Protein AF-D8F3M3-F1 (afdb_monomer)

Radius of gyration: 26.21 Å; Cα contacts (8 Å, |Δi|>4): 465; chains: 1; bounding box: 66×48×67 Å

Nearest PDB structures (foldseek):
  8r2q-assembly1_A  TM=9.215E-01  e=1.152E-13  Mycobacterium tuberculosis H37Rv
  8r2r-assembly1_B  TM=9.356E-01  e=5.215E-13  Mycobacterium tuberculosis H37Rv
  4wv3-assembly2_B  TM=9.459E-01  e=1.819E-12  Stigmatella aurantiaca
  8r2r-assembly1_A  TM=9.023E-01  e=7.909E-13  Mycobacterium tuberculosis H37Rv
  3b7w-assembly1_A  TM=8.916E-01  e=1.139E-12  Homo sapiens

Foldseek 3Di:
DQPLVVLVVCCVVFVQCFDDADPNDTDGSVRLLLLLQLLLQLCVVVVDAQAAEEEEQEDPDSVLVSQLSSLSQNNYAYEYDYNPDALVLLLLVCVVNLHCHYEHEQVCPVSVCSSCVPRVSPNAYEYCDVVHDPPHHHSVVSSVNGGSDRDDHDADQARFSYWYWDQDPVRHTDTDTDGSVRVVVVVVVVVVVLCCLQVPPDDLLVSLVVLLVVLLQVLLPDALVVSCVPPVVPVVSSCVSNVHDPQLSVVLSVLSSVLSLLPPDRNVVLVVVCVPDDPPQDSVNSNVVSVVVSVVSVVVSVVCSVPVCVRCVVVVVPPD

pLDDT: mean 90.54, std 8.81, range [48.5, 98.81]

Secondary structure (DSSP, 8-state):
--THHHHHHHHHH-TTSEEEEETTEEEEHHHHHHHHHHHHHHHHHTT--TT-EEEEE--SSHHHHHHHHHHHHHT-EEEE--TT--HHHHHHHHHHH--SEEEE-GGGHHHHHHHTTT-TT--EEEES-SSPPTT-EEHHHHHHHS--SPP-----TTSEEEEEEE--TTSS-EEEEEEHHHHHHHHHHHHHHHHHHHT-SS-HHHHHHHHHHHHHHHHTTS-HHHHHHHHHHHHHHHHHHTT--HHHHHHHHHHHHHHHHH-TTT-HHHHHHHHHS-TT--HHHHHHHHHHHHHHHHHHHHHHHH-THHHHHHHHHT--

Solvent-accessible surface area (backbone atoms only — not comparable to full-atom values): 17064 Å² total; per-residue (Å²): 97,39,52,28,52,56,51,49,55,42,19,75,74,38,36,85,41,75,69,46,78,56,97,90,44,74,40,26,22,40,55,48,40,33,51,18,17,2,39,17,33,32,44,41,76,73,66,54,45,71,66,41,29,37,33,35,39,52,69,99,53,70,64,54,57,34,50,50,40,10,21,36,38,40,34,20,19,31,27,68,46,74,69,86,60,51,52,73,58,46,28,53,49,47,68,73,65,55,28,36,31,39,40,33,33,57,90,43,50,70,52,50,52,63,36,46,62,95,41,82,60,52,74,40,46,33,22,65,26,84,84,43,64,86,90,40,38,36,38,68,59,41,35,71,71,18,54,55,55,85,51,97,49,96,66,55,31,80,41,56,32,32,37,48,71,40,92,33,99,84,75,53,70,41,74,48,76,34,27,14,39,58,53,40,51,53,54,48,52,55,52,46,52,56,46,52,70,73,64,47,99,59,61,66,69,56,56,51,50,51,54,47,54,52,42,24,60,47,14,26,79,45,58,60,67,62,50,47,68,65,44,44,77,62,46,50,61,51,41,52,72,72,69,48,59,68,61,41,53,49,53,49,47,54,50,26,27,55,39,8,25,59,35,82,97,52,10,51,56,55,56,55,48,60,74,72,48,62,86,89,62,50,70,66,59,53,49,62,68,39,46,64,56,47,52,50,50,52,48,51,45,50,50,40,71,77,38,51,57,76,63,40,50,65,66,66,72,62,74,122

Structure (mmCIF, N/CA/C/O backbone):
data_AF-D8F3M3-F1
#
_entry.id   AF-D8F3M3-F1
#
loop_
_atom_site.group_PDB
_atom_site.id
_atom_site.type_symbol
_atom_site.label_atom_id
_atom_site.label_alt_id
_atom_site.label_comp_id
_atom_site.label_asym_id
_atom_site.label_entity_id
_atom_site.label_seq_id
_atom_site.pdbx_PDB_ins_code
_atom_site.Cartn_x
_atom_site.Cartn_y
_atom_site.Cartn_z
_atom_site.occupancy
_atom_site.B_iso_or_equiv
_atom_site.auth_seq_id
_atom_site.auth_comp_id
_atom_site.auth_asym_id
_atom_site.auth_atom_id
_atom_site.pdbx_PDB_model_num
ATOM 1 N N . MET A 1 1 ? -18.005 6.931 -6.354 1.00 85.56 1 MET A N 1
ATOM 2 C CA . MET A 1 1 ? -18.172 5.655 -5.640 1.00 85.56 1 MET A CA 1
ATOM 3 C C . MET A 1 1 ? -17.175 5.644 -4.495 1.00 85.56 1 MET A C 1
ATOM 5 O O . MET A 1 1 ? -16.019 5.971 -4.761 1.00 85.56 1 MET A O 1
ATOM 9 N N . PRO A 1 2 ? -17.611 5.360 -3.262 1.00 93.88 2 PRO A N 1
ATOM 10 C CA . PRO A 1 2 ? -16.728 5.053 -2.142 1.00 93.88 2 PRO A CA 1
ATOM 11 C C . PRO A 1 2 ? -15.754 3.916 -2.469 1.00 93.88 2 PRO A C 1
ATOM 13 O O . PRO A 1 2 ? -16.088 2.971 -3.175 1.00 93.88 2 PRO A O 1
ATOM 16 N N . VAL A 1 3 ? -14.533 3.993 -1.949 1.00 95.69 3 VAL A N 1
ATOM 17 C CA . VAL A 1 3 ? -13.487 2.976 -2.193 1.00 95.69 3 VAL A CA 1
ATOM 18 C C . VAL A 1 3 ? -13.887 1.610 -1.618 1.00 95.69 3 VAL A C 1
ATOM 20 O O . VAL A 1 3 ? -13.608 0.586 -2.240 1.00 95.69 3 VAL A O 1
ATOM 23 N N . GLY A 1 4 ? -14.609 1.584 -0.491 1.00 94.31 4 GLY A N 1
ATOM 24 C CA . GLY A 1 4 ? -15.125 0.355 0.119 1.00 94.31 4 GLY A CA 1
ATOM 25 C C . GLY A 1 4 ? -16.035 -0.472 -0.802 1.00 94.31 4 GLY A C 1
ATOM 26 O O . GLY A 1 4 ? -16.020 -1.701 -0.746 1.00 94.31 4 GLY A O 1
ATOM 27 N N . ASP A 1 5 ? -16.746 0.167 -1.739 1.00 94.31 5 ASP A N 1
ATOM 28 C CA . ASP A 1 5 ? -17.589 -0.542 -2.711 1.00 94.31 5 ASP A CA 1
ATOM 29 C C . ASP A 1 5 ? -16.783 -1.397 -3.695 1.00 94.31 5 ASP A C 1
ATOM 31 O O . ASP A 1 5 ? -17.324 -2.336 -4.280 1.00 94.31 5 ASP A O 1
ATOM 35 N N . MET A 1 6 ? -15.497 -1.095 -3.908 1.00 93.62 6 MET A N 1
ATOM 36 C CA . MET A 1 6 ? -14.662 -1.848 -4.846 1.00 93.62 6 MET A CA 1
ATOM 37 C C . MET A 1 6 ? -14.466 -3.293 -4.385 1.00 93.62 6 MET A C 1
ATOM 39 O O . MET A 1 6 ? -14.609 -4.216 -5.193 1.00 93.62 6 MET A O 1
ATOM 43 N N . VAL A 1 7 ? -14.165 -3.499 -3.097 1.00 95.38 7 VAL A N 1
ATOM 44 C CA . VAL A 1 7 ? -13.975 -4.844 -2.535 1.00 95.38 7 VAL A CA 1
ATOM 45 C C . VAL A 1 7 ? -15.306 -5.588 -2.433 1.00 95.38 7 VAL A C 1
ATOM 47 O O . VAL A 1 7 ? -15.368 -6.746 -2.840 1.00 95.38 7 VAL A O 1
ATOM 50 N N . ARG A 1 8 ? -16.388 -4.896 -2.041 1.00 96.31 8 ARG A N 1
ATOM 51 C CA . ARG A 1 8 ? -17.748 -5.456 -1.996 1.00 96.31 8 ARG A CA 1
ATOM 52 C C . ARG A 1 8 ? -18.184 -5.979 -3.363 1.00 96.31 8 ARG A C 1
ATOM 54 O O . ARG A 1 8 ? -18.463 -7.163 -3.515 1.00 96.31 8 ARG A O 1
ATOM 61 N N . ARG A 1 9 ? -18.141 -5.127 -4.392 1.00 95.88 9 ARG A N 1
ATOM 62 C CA . ARG A 1 9 ? -18.516 -5.499 -5.768 1.00 95.88 9 ARG A CA 1
ATOM 63 C C . ARG A 1 9 ? -17.640 -6.611 -6.340 1.00 95.88 9 ARG A C 1
ATOM 65 O O . ARG A 1 9 ? -18.118 -7.435 -7.117 1.00 95.88 9 ARG A O 1
ATOM 72 N N . SER A 1 10 ? -16.355 -6.636 -5.985 1.00 94.88 10 SER A N 1
ATOM 73 C CA . SER A 1 10 ? -15.447 -7.705 -6.418 1.00 94.88 10 SER A CA 1
ATOM 74 C C . SER A 1 10 ? -15.788 -9.036 -5.749 1.00 94.88 10 SER A C 1
ATOM 76 O O . SER A 1 10 ? -15.787 -10.058 -6.427 1.00 94.88 10 SER A O 1
ATOM 78 N N . ALA A 1 11 ? -16.143 -9.025 -4.462 1.00 97.31 11 ALA A N 1
ATOM 79 C CA . ALA A 1 11 ? -16.588 -10.207 -3.731 1.00 97.31 11 ALA A CA 1
ATOM 80 C C . ALA A 1 11 ? -17.959 -10.718 -4.191 1.00 97.31 11 ALA A C 1
ATOM 82 O O . ALA A 1 11 ? -18.134 -11.924 -4.306 1.00 97.31 11 ALA A O 1
ATOM 83 N N . GLU A 1 12 ? -18.894 -9.826 -4.528 1.00 97.25 12 GLU A N 1
ATOM 84 C CA . GLU A 1 12 ? -20.191 -10.192 -5.119 1.00 97.25 12 GLU A CA 1
ATOM 85 C C . GLU A 1 12 ? -20.017 -10.858 -6.494 1.00 97.25 12 GLU A C 1
ATOM 87 O O . GLU A 1 12 ? -20.691 -11.834 -6.814 1.00 97.25 12 GLU A O 1
ATOM 92 N N . ARG A 1 13 ? -19.099 -10.343 -7.323 1.00 97.06 13 ARG A N 1
ATOM 93 C CA . ARG A 1 13 ? -18.915 -10.823 -8.700 1.00 97.06 13 ARG A CA 1
ATOM 94 C C . ARG A 1 13 ? -17.970 -12.020 -8.815 1.00 97.06 13 ARG A C 1
ATOM 96 O O . ARG A 1 13 ? -18.119 -12.826 -9.731 1.00 97.06 13 ARG A O 1
ATOM 103 N N . PHE A 1 14 ? -16.967 -12.104 -7.947 1.00 96.19 14 PHE A N 1
ATOM 104 C CA . PHE A 1 14 ? -15.878 -13.078 -8.025 1.00 96.19 14 PHE A CA 1
ATOM 105 C C . PHE A 1 14 ? -15.498 -13.644 -6.643 1.00 96.19 14 PHE A C 1
ATOM 107 O O . PHE A 1 14 ? -14.320 -13.587 -6.278 1.00 96.19 14 PHE A O 1
ATOM 114 N N . PRO A 1 15 ? -16.449 -14.208 -5.877 1.00 97.06 15 PRO A N 1
ATOM 115 C CA . PRO A 1 15 ? -16.233 -14.577 -4.474 1.00 97.06 15 PRO A CA 1
ATOM 116 C C . PRO A 1 15 ? -15.070 -15.557 -4.274 1.00 97.06 15 PRO A C 1
ATOM 118 O O . PRO A 1 15 ? -14.287 -15.387 -3.339 1.00 97.06 15 PRO A O 1
ATOM 121 N N . ASP A 1 16 ? -14.917 -16.519 -5.186 1.00 97.50 16 ASP A N 1
ATOM 122 C CA . ASP A 1 16 ? -13.933 -17.606 -5.082 1.00 97.50 16 ASP A CA 1
ATOM 123 C C . ASP A 1 16 ? -12.595 -17.298 -5.769 1.00 97.50 16 ASP A C 1
ATOM 125 O O . ASP A 1 16 ? -11.663 -18.105 -5.736 1.00 97.50 16 ASP A O 1
ATOM 129 N N . LYS A 1 17 ? -12.461 -16.129 -6.412 1.00 96.44 17 LYS A N 1
ATOM 130 C CA . LYS A 1 17 ? -11.186 -15.741 -7.026 1.00 96.44 17 LYS A CA 1
ATOM 131 C C . LYS A 1 17 ? -10.208 -15.265 -5.962 1.00 96.44 17 LYS A C 1
ATOM 133 O O . LYS A 1 17 ? -10.577 -14.546 -5.036 1.00 96.44 17 LYS A O 1
ATOM 138 N N . THR A 1 18 ? -8.938 -15.625 -6.133 1.00 96.88 18 THR A N 1
ATOM 139 C CA . THR A 1 18 ? -7.850 -15.129 -5.285 1.00 96.88 18 THR A CA 1
ATOM 140 C C . THR A 1 18 ? -7.737 -13.607 -5.399 1.00 96.88 18 THR A C 1
ATOM 142 O O . THR A 1 18 ? -7.569 -13.085 -6.499 1.00 96.88 18 THR A O 1
ATOM 145 N N . ALA A 1 19 ? -7.805 -12.921 -4.259 1.00 94.12 19 ALA A N 1
ATOM 146 C CA . ALA A 1 19 ? -7.624 -11.480 -4.123 1.00 94.12 19 ALA A CA 1
ATOM 147 C C . ALA A 1 19 ? -6.199 -11.126 -3.674 1.00 94.12 19 ALA A C 1
ATOM 149 O O . ALA A 1 19 ? -5.587 -10.216 -4.224 1.00 94.12 19 ALA A O 1
ATOM 150 N N . ILE A 1 20 ? -5.663 -11.861 -2.692 1.00 96.19 20 ILE A N 1
ATOM 151 C CA . ILE A 1 20 ? -4.333 -11.620 -2.116 1.00 96.19 20 ILE A CA 1
ATOM 152 C C . ILE A 1 20 ? -3.541 -12.927 -2.125 1.00 96.19 20 ILE A C 1
ATOM 154 O O . ILE A 1 20 ? -4.060 -13.985 -1.767 1.00 96.19 20 ILE A O 1
ATOM 158 N N . ILE A 1 21 ? -2.269 -12.844 -2.521 1.00 95.06 21 ILE A N 1
ATOM 159 C CA . ILE A 1 21 ? -1.283 -13.913 -2.348 1.00 95.06 21 ILE A CA 1
ATOM 160 C C . ILE A 1 21 ? -0.181 -13.371 -1.447 1.00 95.06 21 ILE A C 1
ATOM 162 O O . ILE A 1 21 ? 0.489 -12.406 -1.806 1.00 95.06 21 ILE A O 1
ATOM 166 N N . PHE A 1 22 ? 0.021 -13.996 -0.291 1.00 94.00 22 PHE A N 1
ATOM 167 C CA . PHE A 1 22 ? 1.032 -13.573 0.670 1.00 94.00 22 PHE A CA 1
ATOM 168 C C . PHE A 1 22 ? 1.718 -14.782 1.297 1.00 94.00 22 PHE A C 1
ATOM 170 O O . PHE A 1 22 ? 1.057 -15.644 1.870 1.00 94.00 22 PHE A O 1
ATOM 177 N N . ARG A 1 23 ? 3.051 -14.862 1.170 1.00 93.94 23 ARG A N 1
ATOM 178 C CA . ARG A 1 23 ? 3.875 -15.962 1.715 1.00 93.94 23 ARG A CA 1
ATOM 179 C C . ARG A 1 23 ? 3.291 -17.360 1.422 1.00 93.94 23 ARG A C 1
ATOM 181 O O . ARG A 1 23 ? 3.200 -18.207 2.302 1.00 93.94 23 ARG A O 1
ATOM 188 N N . GLY A 1 24 ? 2.837 -17.582 0.185 1.00 89.69 24 GLY A N 1
ATOM 189 C CA . GLY A 1 24 ? 2.242 -18.850 -0.261 1.00 89.69 24 GLY A CA 1
ATOM 190 C C . GLY A 1 24 ? 0.772 -19.067 0.126 1.00 89.69 24 GLY A C 1
ATOM 191 O O . GLY A 1 24 ? 0.130 -19.953 -0.434 1.00 89.69 24 GLY A O 1
ATOM 192 N N . LYS A 1 25 ? 0.203 -18.241 1.012 1.00 92.06 25 LYS A N 1
ATOM 193 C CA . LYS A 1 25 ? -1.229 -18.257 1.336 1.00 92.06 25 LYS A CA 1
ATOM 194 C C . LYS A 1 25 ? -2.025 -17.471 0.300 1.00 92.06 25 LYS A C 1
ATOM 196 O O . LYS A 1 25 ? -1.543 -16.478 -0.248 1.00 92.06 25 LYS A O 1
ATOM 201 N N . ARG A 1 26 ? -3.253 -17.921 0.046 1.00 96.31 26 ARG A N 1
ATOM 202 C CA . ARG A 1 26 ? -4.206 -17.291 -0.871 1.00 96.31 26 ARG A CA 1
ATOM 203 C C . ARG A 1 26 ? -5.451 -16.905 -0.091 1.00 96.31 26 ARG A C 1
ATOM 205 O O . ARG A 1 26 ? -6.039 -17.768 0.546 1.00 96.31 26 ARG A O 1
ATOM 212 N N . ILE A 1 27 ? -5.849 -15.644 -0.190 1.00 97.62 27 ILE A N 1
ATOM 213 C CA . ILE A 1 27 ? -7.109 -15.133 0.356 1.00 97.62 27 ILE A CA 1
ATOM 214 C C . ILE A 1 27 ? -8.007 -14.812 -0.833 1.00 97.62 27 ILE A C 1
ATOM 216 O O . ILE A 1 27 ? -7.580 -14.128 -1.770 1.00 97.62 27 ILE A O 1
ATOM 220 N N . ILE A 1 28 ? -9.230 -15.333 -0.826 1.00 98.31 28 ILE A N 1
ATOM 221 C CA . ILE A 1 28 ? -10.221 -15.092 -1.886 1.00 98.31 28 ILE A CA 1
ATOM 222 C C . ILE A 1 28 ? -11.029 -13.818 -1.612 1.00 98.31 28 ILE A C 1
ATOM 224 O O . ILE A 1 28 ? -11.133 -13.384 -0.465 1.00 98.31 28 ILE A O 1
ATOM 228 N N . TYR A 1 29 ? -11.626 -13.210 -2.642 1.00 98.19 29 TYR A N 1
ATOM 229 C CA . TYR A 1 29 ? -12.378 -11.955 -2.483 1.00 98.19 29 TYR A CA 1
ATOM 230 C C . TYR A 1 29 ? -13.519 -12.058 -1.465 1.00 98.19 29 TYR A C 1
ATOM 232 O O . TYR A 1 29 ? -13.726 -11.123 -0.693 1.00 98.19 29 TYR A O 1
ATOM 240 N N . GLY A 1 30 ? -14.238 -13.185 -1.429 1.00 98.25 30 GLY A N 1
ATOM 241 C CA . GLY A 1 30 ? -15.317 -13.394 -0.463 1.00 98.25 30 GLY A CA 1
ATOM 242 C C . GLY A 1 30 ? -14.825 -13.428 0.987 1.00 98.25 30 GLY A C 1
ATOM 243 O O . GLY A 1 30 ? -15.493 -12.916 1.881 1.00 98.25 30 GLY A O 1
ATOM 244 N N . GLU A 1 31 ? -13.646 -13.999 1.228 1.00 98.12 31 GLU A N 1
ATOM 245 C CA . GLU A 1 31 ? -13.015 -14.019 2.550 1.00 98.12 31 GLU A CA 1
ATOM 246 C C . GLU A 1 31 ? -12.487 -12.641 2.940 1.00 98.12 31 GLU A C 1
ATOM 248 O O . GLU A 1 31 ? -12.805 -12.161 4.028 1.00 98.12 31 GLU A O 1
ATOM 253 N N . LEU A 1 32 ? -11.774 -11.979 2.022 1.00 98.50 32 LEU A N 1
ATOM 254 C CA . LEU A 1 32 ? -11.274 -10.622 2.219 1.00 98.50 32 LEU A CA 1
ATOM 255 C C . LEU A 1 32 ? -12.412 -9.669 2.599 1.00 98.50 32 LEU A C 1
ATOM 257 O O . LEU A 1 32 ? -12.292 -8.931 3.571 1.00 98.50 32 LEU A O 1
ATOM 261 N N . ASN A 1 33 ? -13.538 -9.713 1.879 1.00 98.62 33 ASN A N 1
ATOM 262 C CA . ASN A 1 33 ? -14.673 -8.837 2.161 1.00 98.62 33 ASN A CA 1
ATOM 263 C C . ASN A 1 33 ? -15.273 -9.083 3.551 1.00 98.62 33 ASN A C 1
ATOM 265 O O . ASN A 1 33 ? -15.572 -8.123 4.251 1.00 98.62 33 ASN A O 1
ATOM 269 N N . ARG A 1 34 ? -15.402 -10.348 3.981 1.00 98.56 34 ARG A N 1
ATOM 270 C CA . ARG A 1 34 ? -15.899 -10.675 5.330 1.00 98.56 34 ARG A CA 1
ATOM 271 C C . ARG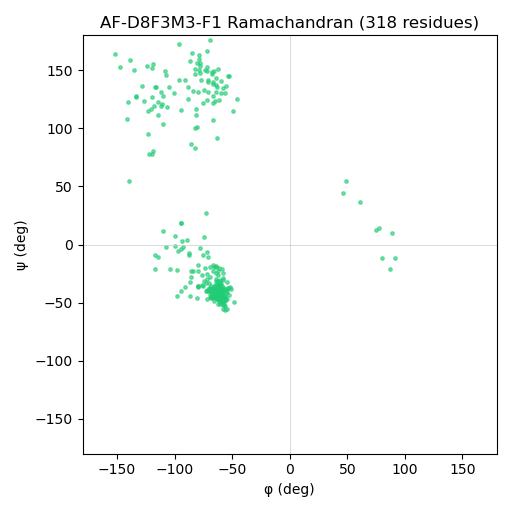 A 1 34 ? -14.962 -10.178 6.428 1.00 98.56 34 ARG A C 1
ATOM 273 O O . ARG A 1 34 ? -15.448 -9.665 7.429 1.00 98.56 34 ARG A O 1
ATOM 280 N N . ARG A 1 35 ? -13.646 -10.332 6.253 1.00 98.50 35 ARG A N 1
ATOM 281 C CA . ARG A 1 35 ? -12.648 -9.860 7.229 1.00 98.50 35 ARG A CA 1
ATOM 282 C C . ARG A 1 35 ? -12.611 -8.332 7.302 1.00 98.50 35 ARG A C 1
ATOM 284 O O . ARG A 1 35 ? -12.662 -7.773 8.391 1.00 98.50 35 ARG A O 1
ATOM 291 N N . VAL A 1 36 ? -12.643 -7.665 6.146 1.00 98.75 36 VAL A N 1
ATOM 292 C CA . VAL A 1 36 ? -12.778 -6.203 6.028 1.00 98.75 36 VAL A CA 1
ATOM 293 C C . VAL A 1 36 ? -14.032 -5.694 6.736 1.00 98.75 36 VAL A C 1
ATOM 295 O O . VAL A 1 36 ? -13.955 -4.726 7.487 1.00 98.75 36 VAL A O 1
ATOM 298 N N . ASN A 1 37 ? -15.176 -6.339 6.505 1.00 98.69 37 ASN A N 1
ATOM 299 C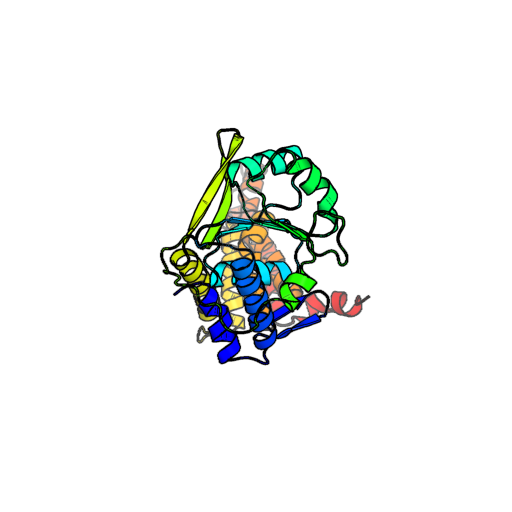 CA . ASN A 1 37 ? -16.445 -5.983 7.135 1.00 98.69 37 ASN A CA 1
ATOM 300 C C . ASN A 1 37 ? -16.379 -6.123 8.652 1.00 98.69 37 ASN A C 1
ATOM 302 O O . ASN A 1 37 ? -16.724 -5.188 9.367 1.00 98.69 37 ASN A O 1
ATOM 306 N N . ALA A 1 38 ? -15.856 -7.251 9.129 1.00 98.75 38 ALA A N 1
ATOM 307 C CA . ALA A 1 38 ? -15.712 -7.501 10.552 1.00 98.75 38 ALA A CA 1
ATOM 308 C C . ALA A 1 38 ? -14.810 -6.467 11.227 1.00 98.75 38 ALA A C 1
ATOM 310 O O . ALA A 1 38 ? -15.180 -5.903 12.254 1.00 98.75 38 ALA A O 1
ATOM 311 N N . LEU A 1 39 ? -13.675 -6.123 10.615 1.00 98.81 39 LEU A N 1
ATOM 312 C CA . LEU A 1 39 ? -12.828 -5.052 11.128 1.00 98.81 39 LEU A CA 1
ATOM 313 C C . LEU A 1 39 ? -13.540 -3.688 11.106 1.00 98.81 39 LEU A C 1
ATOM 315 O O . LEU A 1 39 ? -13.460 -2.950 12.083 1.00 98.81 39 LEU A O 1
ATOM 319 N N . ALA A 1 40 ? -14.253 -3.354 10.025 1.00 98.69 40 ALA A N 1
ATOM 320 C CA . ALA A 1 40 ? -14.981 -2.090 9.904 1.00 98.69 40 ALA A CA 1
ATOM 321 C C . ALA A 1 40 ? -16.059 -1.944 10.988 1.00 98.69 40 ALA A C 1
ATOM 323 O O . ALA A 1 40 ? -16.060 -0.945 11.707 1.00 98.69 40 ALA A O 1
ATOM 324 N N . ASN A 1 41 ? -16.918 -2.955 11.146 1.00 98.62 41 ASN A N 1
ATOM 325 C CA . ASN A 1 41 ? -17.952 -2.991 12.181 1.00 98.62 41 ASN A CA 1
ATOM 326 C C . ASN A 1 41 ? -17.337 -2.940 13.576 1.00 98.62 41 ASN A C 1
ATOM 328 O O . ASN A 1 41 ? -17.783 -2.167 14.416 1.00 98.62 41 ASN A O 1
ATOM 332 N N . ARG A 1 42 ? -16.237 -3.666 13.807 1.00 98.50 42 ARG A N 1
ATOM 333 C CA . ARG A 1 42 ? -15.566 -3.628 15.104 1.00 98.50 42 ARG A CA 1
ATOM 334 C C . ARG A 1 42 ? -15.048 -2.233 15.458 1.00 98.50 42 ARG A C 1
ATOM 336 O O . ARG A 1 42 ? -15.173 -1.822 16.609 1.00 98.50 42 ARG A O 1
ATOM 343 N N . LEU A 1 43 ? -14.469 -1.506 14.503 1.00 98.50 43 LEU A N 1
ATOM 344 C CA . LEU A 1 43 ? -14.000 -0.137 14.736 1.00 98.50 43 LEU A CA 1
ATOM 345 C C . LEU A 1 43 ? -15.167 0.825 15.025 1.00 98.50 43 LEU A C 1
ATOM 347 O O . LEU A 1 43 ? -15.023 1.715 15.865 1.00 98.50 43 LEU A O 1
ATOM 351 N N . LEU A 1 44 ? -16.323 0.623 14.383 1.00 98.31 44 LEU A N 1
ATOM 352 C CA . LEU A 1 44 ? -17.555 1.367 14.676 1.00 98.31 44 LEU A CA 1
ATOM 353 C C . LEU A 1 44 ? -18.104 1.033 16.075 1.00 98.31 44 LEU A C 1
ATOM 355 O O . LEU A 1 44 ? -18.428 1.948 16.828 1.00 98.31 44 LEU A O 1
ATOM 359 N N . ASP A 1 45 ? -18.108 -0.243 16.473 1.00 97.88 45 ASP A N 1
ATOM 360 C CA . ASP A 1 45 ? -18.520 -0.700 17.813 1.00 97.88 45 ASP A CA 1
ATOM 361 C C . ASP A 1 45 ? -17.606 -0.171 18.925 1.00 97.88 45 ASP A C 1
ATOM 363 O O . ASP A 1 45 ? -18.036 0.055 20.056 1.00 97.88 45 ASP A O 1
ATOM 367 N N . MET A 1 46 ? -16.328 0.054 18.609 1.00 97.50 46 MET A N 1
ATOM 368 C CA . MET A 1 46 ? -15.371 0.743 19.485 1.00 97.50 46 MET A CA 1
ATOM 369 C C . MET A 1 46 ? -15.608 2.264 19.528 1.00 97.50 46 MET A C 1
ATOM 371 O O . MET A 1 46 ? -14.847 3.006 20.143 1.00 97.50 46 MET A O 1
ATOM 375 N N . GLY A 1 47 ? -16.684 2.738 18.902 1.00 97.56 47 GLY A N 1
ATOM 376 C CA . GLY A 1 47 ? -17.131 4.121 18.912 1.00 97.56 47 GLY A CA 1
ATOM 377 C C . GLY A 1 47 ? -16.525 4.978 17.810 1.00 97.56 47 GLY A C 1
ATOM 378 O O . GLY A 1 47 ? -16.688 6.197 17.884 1.00 97.56 47 GLY A O 1
ATOM 379 N N . GLY A 1 48 ? -15.825 4.391 16.833 1.00 97.56 48 GLY A N 1
ATOM 380 C CA . GLY A 1 48 ? -15.238 5.108 15.704 1.00 97.56 48 GLY A CA 1
ATOM 381 C C . GLY A 1 48 ? -16.295 5.872 14.910 1.00 97.56 48 GLY A C 1
ATOM 382 O O . GLY A 1 48 ? -17.377 5.358 14.632 1.00 97.56 48 GLY A O 1
ATOM 383 N N . ARG A 1 49 ? -15.992 7.123 14.561 1.00 96.25 49 ARG A N 1
ATOM 384 C CA . ARG A 1 49 ? -16.900 8.002 13.818 1.00 96.25 49 ARG A CA 1
ATOM 385 C C . ARG A 1 49 ? -16.269 8.416 12.508 1.00 96.25 49 ARG A C 1
ATOM 387 O O . ARG A 1 49 ? -15.055 8.550 12.404 1.00 96.25 49 ARG A O 1
ATOM 394 N N . LYS A 1 50 ? -17.110 8.690 11.517 1.00 96.38 50 LYS A N 1
ATOM 395 C CA . LYS A 1 50 ? -16.684 9.233 10.229 1.00 96.38 50 LYS A CA 1
ATOM 396 C C . LYS A 1 50 ? -15.694 10.395 10.411 1.00 96.38 50 LYS A C 1
ATOM 398 O O . LYS A 1 50 ? -15.999 11.359 11.109 1.00 96.38 50 LYS A O 1
ATOM 403 N N . GLY A 1 51 ? -14.525 10.299 9.777 1.00 96.50 51 GLY A N 1
ATOM 404 C CA . GLY A 1 51 ? -13.436 11.278 9.907 1.00 96.50 51 GLY A CA 1
ATOM 405 C C . GLY A 1 51 ? -12.405 10.991 11.012 1.00 96.50 51 GLY A C 1
ATOM 406 O O . GLY A 1 51 ? -11.338 11.612 11.012 1.00 96.50 51 GLY A O 1
ATOM 407 N N . ASP A 1 52 ? -12.661 10.046 11.925 1.00 98.44 52 ASP A N 1
ATOM 408 C CA . ASP A 1 52 ? -11.647 9.586 12.878 1.00 98.44 52 ASP A CA 1
ATOM 409 C C . ASP A 1 52 ? -10.490 8.915 12.130 1.00 98.44 52 ASP A C 1
ATOM 411 O O . ASP A 1 52 ? -10.697 8.150 11.185 1.00 98.44 52 ASP A O 1
ATOM 415 N N . ARG A 1 53 ? -9.252 9.215 12.541 1.00 98.69 53 ARG A N 1
ATOM 416 C CA . ARG A 1 53 ? -8.052 8.680 11.892 1.00 98.69 53 ARG A CA 1
ATOM 417 C C . ARG A 1 53 ? -7.639 7.343 12.498 1.00 98.69 53 ARG A C 1
ATOM 419 O O . ARG A 1 53 ? -7.564 7.202 13.722 1.00 98.69 53 ARG A O 1
ATOM 426 N N . VAL A 1 54 ? -7.304 6.407 11.617 1.00 98.81 54 VAL A N 1
ATOM 427 C CA . VAL A 1 54 ? -6.684 5.119 11.929 1.00 98.81 54 VAL A CA 1
ATOM 428 C C . VAL A 1 54 ? -5.254 5.168 11.406 1.00 98.81 54 VAL A C 1
ATOM 430 O O . VAL A 1 54 ? -5.019 5.088 10.198 1.00 98.81 54 VAL A O 1
ATOM 433 N N . ALA A 1 55 ? -4.300 5.349 12.312 1.00 98.50 55 ALA A N 1
ATOM 434 C CA . ALA A 1 55 ? -2.885 5.302 11.985 1.00 98.50 55 ALA A CA 1
ATOM 435 C C . ALA A 1 55 ? -2.421 3.845 11.879 1.00 98.50 55 ALA A C 1
ATOM 437 O O . ALA A 1 55 ? -2.708 3.037 12.759 1.00 98.50 55 ALA A O 1
ATOM 438 N N . VAL A 1 56 ? -1.721 3.506 10.797 1.00 98.69 56 VAL A N 1
ATOM 439 C CA . VAL A 1 56 ? -1.344 2.124 10.471 1.00 98.69 56 VAL A CA 1
ATOM 440 C C . VAL A 1 56 ? 0.172 2.007 10.332 1.00 98.69 56 VAL A C 1
ATOM 442 O O . VAL A 1 56 ? 0.756 2.592 9.419 1.00 98.69 56 VAL A O 1
ATOM 445 N N . VAL A 1 57 ? 0.792 1.245 11.237 1.00 98.19 57 VAL A N 1
ATOM 446 C CA . VAL A 1 57 ? 2.239 0.983 11.325 1.00 98.19 57 VAL A CA 1
ATOM 447 C C . VAL A 1 57 ? 2.468 -0.522 11.170 1.00 98.19 57 VAL A C 1
ATOM 449 O O . VAL A 1 57 ? 2.655 -1.254 12.137 1.00 98.19 57 VAL A O 1
ATOM 452 N N . LEU A 1 58 ? 2.396 -0.999 9.932 1.00 98.12 58 LEU A N 1
ATOM 453 C CA . LEU A 1 58 ? 2.466 -2.420 9.603 1.00 98.12 58 LEU A CA 1
ATOM 454 C C . LEU A 1 58 ? 3.587 -2.710 8.608 1.00 98.12 58 LEU A C 1
ATOM 456 O O . LEU A 1 58 ? 3.933 -1.868 7.774 1.00 98.12 58 LEU A O 1
ATOM 460 N N . HIS A 1 59 ? 4.100 -3.939 8.648 1.00 96.62 59 HIS A N 1
ATOM 461 C CA . HIS A 1 59 ? 4.860 -4.508 7.537 1.00 96.62 59 HIS A CA 1
ATOM 462 C C . HIS A 1 59 ? 3.948 -4.790 6.331 1.00 96.62 59 HIS A C 1
ATOM 464 O O . HIS A 1 59 ? 2.727 -4.641 6.382 1.00 96.62 59 HIS A O 1
ATOM 470 N N . ASN A 1 60 ? 4.535 -5.236 5.217 1.00 94.44 60 ASN A N 1
ATOM 471 C CA . ASN A 1 60 ? 3.746 -5.748 4.097 1.00 94.44 60 ASN A CA 1
ATOM 472 C C . ASN A 1 60 ? 3.041 -7.045 4.520 1.00 94.44 60 ASN A C 1
ATOM 474 O O . ASN A 1 60 ? 3.693 -8.085 4.631 1.00 94.44 60 ASN A O 1
ATOM 478 N N . CYS A 1 61 ? 1.725 -6.982 4.717 1.00 96.69 61 CYS A N 1
ATOM 479 C CA . CYS A 1 61 ? 0.876 -8.103 5.114 1.00 96.69 61 CYS A CA 1
ATOM 480 C C . CYS A 1 61 ? -0.574 -7.925 4.601 1.00 96.69 61 CYS A C 1
ATOM 482 O O . CYS A 1 61 ? -0.949 -6.823 4.185 1.00 96.69 61 CYS A O 1
ATOM 484 N N . PRO A 1 62 ? -1.403 -8.987 4.576 1.00 97.88 62 PRO A N 1
ATOM 485 C CA . PRO A 1 62 ? -2.816 -8.891 4.199 1.00 97.88 62 PRO A CA 1
ATOM 486 C C . PRO A 1 62 ? -3.628 -7.933 5.076 1.00 97.88 62 PRO A C 1
ATOM 488 O O . PRO A 1 62 ? -4.480 -7.208 4.562 1.00 97.88 62 PRO A O 1
ATOM 491 N N . GLU A 1 63 ? -3.320 -7.873 6.369 1.00 98.12 63 GLU A N 1
ATOM 492 C CA . GLU A 1 63 ? -4.010 -7.058 7.370 1.00 98.12 63 GLU A CA 1
ATOM 493 C C . GLU A 1 63 ? -3.903 -5.558 7.053 1.00 98.12 63 GLU A C 1
ATOM 495 O O . GLU A 1 63 ? -4.815 -4.792 7.357 1.00 98.12 63 GLU A O 1
ATOM 500 N N . TYR A 1 64 ? -2.849 -5.135 6.343 1.00 98.31 64 TYR A N 1
ATOM 501 C CA . TYR A 1 64 ? -2.725 -3.776 5.805 1.00 98.31 64 TYR A CA 1
ATOM 502 C C . TYR A 1 64 ? -3.850 -3.450 4.813 1.00 98.31 64 TYR A C 1
ATOM 504 O O . TYR A 1 64 ? -4.459 -2.379 4.864 1.00 98.31 64 TYR A O 1
ATOM 512 N N . ILE A 1 65 ? -4.140 -4.383 3.902 1.00 97.94 65 ILE A N 1
ATOM 513 C CA . ILE A 1 65 ? -5.210 -4.243 2.907 1.00 97.94 65 ILE A CA 1
ATOM 514 C C . ILE A 1 65 ? -6.576 -4.322 3.592 1.00 97.94 65 ILE A C 1
ATOM 516 O O . ILE A 1 65 ? -7.487 -3.569 3.238 1.00 97.94 65 ILE A O 1
ATOM 520 N N . GLU A 1 66 ? -6.705 -5.187 4.599 1.00 98.50 66 GLU A N 1
ATOM 521 C CA . GLU A 1 66 ? -7.909 -5.278 5.424 1.00 98.50 66 GLU A CA 1
ATOM 522 C C . GLU A 1 66 ? -8.180 -3.955 6.153 1.00 98.50 66 GLU A C 1
ATOM 524 O O . GLU A 1 66 ? -9.286 -3.430 6.047 1.00 98.50 66 GLU A O 1
ATOM 529 N N . ALA A 1 67 ? -7.172 -3.354 6.794 1.00 98.62 67 ALA A N 1
ATOM 530 C CA . ALA A 1 67 ? -7.276 -2.055 7.460 1.00 98.62 67 ALA A CA 1
ATOM 531 C C . ALA A 1 67 ? -7.642 -0.924 6.486 1.00 98.62 67 ALA A C 1
ATOM 533 O O . ALA A 1 67 ? -8.521 -0.113 6.787 1.00 98.62 67 ALA A O 1
ATOM 534 N N . TYR A 1 68 ? -7.022 -0.893 5.301 1.00 98.56 68 TYR A N 1
ATOM 535 C CA . TYR A 1 68 ? -7.321 0.091 4.258 1.00 98.56 68 TYR A CA 1
ATOM 536 C C . TYR A 1 68 ? -8.799 0.063 3.851 1.00 98.56 68 TYR A C 1
ATOM 538 O O . TYR A 1 68 ? -9.475 1.096 3.855 1.00 98.56 68 TYR A O 1
ATOM 546 N N . PHE A 1 69 ? -9.321 -1.121 3.515 1.00 98.50 69 PHE A N 1
ATOM 547 C CA . PHE A 1 69 ? -10.717 -1.244 3.105 1.00 98.50 69 PHE A CA 1
ATOM 548 C C . PHE A 1 69 ? -11.689 -1.138 4.277 1.00 98.50 69 PHE A C 1
ATOM 550 O O . PHE A 1 69 ? -12.782 -0.617 4.076 1.00 98.50 69 PHE A O 1
ATOM 557 N N . ALA A 1 70 ? -11.305 -1.568 5.481 1.00 98.69 70 ALA A N 1
ATOM 558 C CA . ALA A 1 70 ? -12.141 -1.418 6.664 1.00 98.69 70 ALA A CA 1
ATOM 559 C C . ALA A 1 70 ? -12.394 0.061 6.956 1.00 98.69 70 ALA A C 1
ATOM 561 O O . ALA A 1 70 ? -13.550 0.459 7.058 1.00 98.69 70 ALA A O 1
ATOM 562 N N . CYS A 1 71 ? -11.341 0.891 6.947 1.00 98.69 71 CYS A N 1
ATOM 563 C CA . CYS A 1 71 ? -11.472 2.347 7.050 1.00 98.69 71 CYS A CA 1
ATOM 564 C C . CYS A 1 71 ? -12.378 2.902 5.944 1.00 98.69 71 CYS A C 1
ATOM 566 O O . CYS A 1 71 ? -13.307 3.666 6.200 1.00 98.69 71 CYS A O 1
ATOM 568 N N . ALA A 1 72 ? -12.162 2.445 4.706 1.00 98.19 72 ALA A N 1
ATOM 569 C CA . ALA A 1 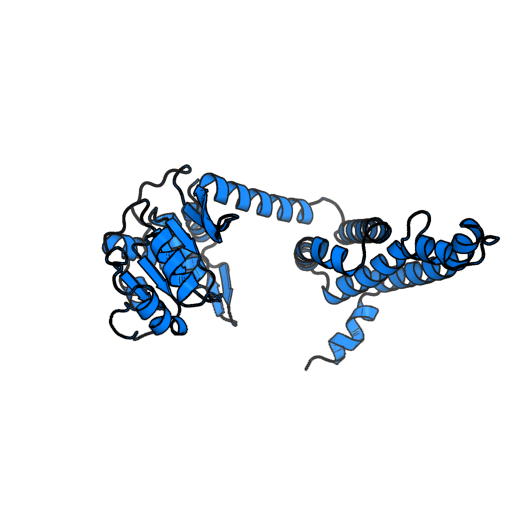72 ? -12.948 2.891 3.565 1.00 98.19 72 ALA A CA 1
ATOM 570 C C . ALA A 1 72 ? -14.428 2.477 3.606 1.00 98.19 72 ALA A C 1
ATOM 572 O O . ALA A 1 72 ? -15.210 3.059 2.854 1.00 98.19 72 ALA A O 1
ATOM 573 N N . LYS A 1 73 ? -14.796 1.468 4.405 1.00 98.25 73 LYS A N 1
ATOM 574 C CA . LYS A 1 73 ? -16.176 1.005 4.600 1.00 98.25 73 LYS A CA 1
ATOM 575 C C . LYS A 1 73 ? -16.836 1.561 5.861 1.00 98.25 73 LYS A C 1
ATOM 577 O O . LYS A 1 73 ? -18.056 1.613 5.907 1.00 98.25 73 LYS A O 1
ATOM 582 N N . SER A 1 74 ? -16.062 1.997 6.852 1.00 98.12 74 SER A N 1
ATOM 583 C CA . SER A 1 74 ? -16.572 2.634 8.074 1.00 98.12 74 SER A CA 1
ATOM 584 C C . SER A 1 74 ? -16.545 4.168 8.028 1.00 98.12 74 SER A C 1
ATOM 586 O O . SER A 1 74 ? -17.027 4.824 8.948 1.00 98.12 74 SER A O 1
ATOM 588 N N . GLY A 1 75 ? -15.979 4.766 6.973 1.00 97.88 75 GLY A N 1
ATOM 589 C CA . GLY A 1 75 ? -15.812 6.220 6.857 1.00 97.88 75 GLY A CA 1
ATOM 590 C C . GLY A 1 75 ? -14.687 6.776 7.737 1.00 97.88 75 GLY A C 1
ATOM 591 O O . GLY A 1 75 ? -14.591 7.992 7.924 1.00 97.88 75 GLY A O 1
ATOM 592 N N . LEU A 1 76 ? -13.848 5.896 8.286 1.00 98.56 76 LEU A N 1
ATOM 593 C CA . LEU A 1 76 ? -12.633 6.262 9.002 1.00 98.56 76 LEU A CA 1
ATOM 594 C C . LEU A 1 76 ? -11.523 6.619 8.008 1.00 98.56 76 LEU A C 1
ATOM 596 O O . LEU A 1 76 ? -11.486 6.136 6.874 1.00 98.56 76 LEU A O 1
ATOM 600 N N . VAL A 1 77 ? -10.591 7.456 8.448 1.00 98.75 77 VAL A N 1
ATOM 601 C CA . VAL A 1 77 ? -9.499 7.956 7.614 1.00 98.75 77 VAL A CA 1
ATOM 602 C C . VAL A 1 77 ? -8.264 7.087 7.805 1.00 98.75 77 VAL A C 1
ATOM 604 O O . VAL A 1 77 ? -7.669 7.062 8.881 1.00 98.75 77 VAL A O 1
ATOM 607 N N . PHE A 1 78 ? -7.845 6.409 6.742 1.00 98.81 78 PHE A N 1
ATOM 608 C CA . PHE A 1 78 ? -6.644 5.581 6.735 1.00 98.81 78 PHE A CA 1
ATOM 609 C C . PHE A 1 78 ? -5.374 6.445 6.678 1.00 98.81 78 PHE A C 1
ATOM 611 O O . PHE A 1 78 ? -5.178 7.215 5.733 1.00 98.81 78 PHE A O 1
ATOM 618 N N . VAL A 1 79 ? -4.485 6.308 7.662 1.00 98.56 79 VAL A N 1
ATOM 619 C CA . VAL A 1 79 ? -3.224 7.063 7.727 1.00 98.56 79 VAL A CA 1
ATOM 620 C C . VAL A 1 79 ? -2.044 6.094 7.804 1.00 98.56 79 VAL A C 1
ATOM 622 O O . VAL A 1 79 ? -1.686 5.643 8.892 1.00 98.56 79 VAL A O 1
ATOM 625 N N . PRO A 1 80 ? -1.415 5.746 6.671 1.00 97.88 80 PRO A N 1
ATOM 626 C CA . PRO A 1 80 ? -0.258 4.871 6.688 1.00 97.88 80 PRO A CA 1
ATOM 627 C C . PRO A 1 80 ? 0.975 5.619 7.192 1.00 97.88 80 PRO A C 1
ATOM 629 O O . PRO A 1 80 ? 1.290 6.720 6.733 1.00 97.88 80 PRO A O 1
ATOM 632 N N . ILE A 1 81 ? 1.699 4.989 8.110 1.00 96.25 81 ILE A N 1
ATOM 633 C CA . ILE A 1 81 ? 2.941 5.502 8.679 1.00 96.25 81 ILE A CA 1
ATOM 634 C C . ILE A 1 81 ? 4.069 4.536 8.314 1.00 96.25 81 ILE A C 1
ATOM 636 O O . ILE A 1 81 ? 3.924 3.319 8.396 1.00 96.25 81 ILE A O 1
ATOM 640 N N . ASN A 1 82 ? 5.203 5.088 7.882 1.00 93.19 82 ASN A N 1
ATOM 641 C CA . ASN A 1 82 ? 6.370 4.297 7.508 1.00 93.19 82 ASN A CA 1
ATOM 642 C C . ASN A 1 82 ? 6.932 3.554 8.735 1.00 93.19 82 ASN A C 1
ATOM 644 O O . ASN A 1 82 ? 7.310 4.176 9.726 1.00 93.19 82 ASN A O 1
ATOM 648 N N . ASN A 1 83 ? 7.026 2.230 8.632 1.00 92.75 83 ASN A N 1
ATOM 649 C CA . ASN A 1 83 ? 7.496 1.325 9.681 1.00 92.75 83 ASN A CA 1
ATOM 650 C C . ASN A 1 83 ? 9.019 1.396 9.944 1.00 92.75 83 ASN A C 1
ATOM 652 O O . ASN A 1 83 ? 9.512 0.791 10.891 1.00 92.75 83 ASN A O 1
ATOM 656 N N . LEU A 1 84 ? 9.777 2.142 9.132 1.00 93.62 84 LEU A N 1
ATOM 657 C CA . LEU A 1 84 ? 11.214 2.380 9.332 1.00 93.62 84 LEU A CA 1
ATOM 658 C C . LEU A 1 84 ? 11.524 3.583 10.237 1.00 93.62 84 LEU A C 1
ATOM 660 O O . LEU A 1 84 ? 12.689 3.801 10.588 1.00 93.62 84 LEU A O 1
ATOM 664 N N . LEU A 1 85 ? 10.508 4.376 10.586 1.00 91.38 85 LEU A N 1
ATOM 665 C CA . LEU A 1 85 ? 10.658 5.564 11.424 1.00 91.38 85 LEU A CA 1
ATOM 666 C C . LEU A 1 85 ? 11.040 5.192 12.859 1.00 91.38 85 LEU A C 1
ATOM 668 O O . LEU A 1 85 ? 10.674 4.130 13.362 1.00 91.38 85 LEU A O 1
ATOM 672 N N . LYS A 1 86 ? 11.805 6.065 13.518 1.00 93.44 86 LYS A N 1
ATOM 673 C CA . LYS A 1 86 ? 12.202 5.882 14.914 1.00 93.44 86 LYS A CA 1
ATOM 674 C C . LYS A 1 86 ? 11.253 6.644 15.824 1.00 93.44 86 LYS A C 1
ATOM 676 O O . LYS A 1 86 ? 10.394 7.405 15.381 1.00 93.44 86 LYS A O 1
ATOM 681 N N . GLU A 1 87 ? 11.427 6.418 17.119 1.00 94.56 87 GLU A N 1
ATOM 682 C CA . GLU A 1 87 ? 10.557 6.940 18.172 1.00 94.56 87 GLU A CA 1
ATOM 683 C C . GLU A 1 87 ? 10.288 8.435 18.004 1.00 94.56 87 GLU A C 1
ATOM 685 O O . GLU A 1 87 ? 9.138 8.854 17.952 1.00 94.56 87 GLU A O 1
ATOM 690 N N . ARG A 1 88 ? 11.342 9.239 17.812 1.00 92.81 88 ARG A N 1
ATOM 691 C CA . ARG A 1 88 ? 11.210 10.692 17.679 1.00 92.81 88 ARG A CA 1
ATOM 692 C C . ARG A 1 88 ? 10.303 11.094 16.515 1.00 92.81 88 ARG A C 1
ATOM 694 O O . ARG A 1 88 ? 9.452 11.965 16.697 1.00 92.81 88 ARG A O 1
ATOM 701 N N . GLU A 1 89 ? 10.488 10.505 15.331 1.00 92.12 89 GLU A N 1
ATOM 702 C CA . GLU A 1 89 ? 9.649 10.835 14.175 1.00 92.12 89 GLU A CA 1
ATOM 703 C C . GLU A 1 89 ? 8.215 10.330 14.356 1.00 92.12 89 GLU A C 1
ATOM 705 O O . GLU A 1 89 ? 7.273 11.050 14.022 1.00 92.12 89 GLU A O 1
ATOM 710 N N . LEU A 1 90 ? 8.040 9.129 14.918 1.00 94.44 90 LEU A N 1
ATOM 711 C CA . LEU A 1 90 ? 6.720 8.564 15.203 1.00 94.44 90 LEU A CA 1
ATOM 712 C C . LEU A 1 90 ? 5.936 9.437 16.181 1.00 94.44 90 LEU A C 1
ATOM 714 O O . LEU A 1 90 ? 4.800 9.794 15.881 1.00 94.44 90 LEU A O 1
ATOM 718 N N . THR A 1 91 ? 6.547 9.858 17.289 1.00 95.12 91 THR A N 1
ATOM 719 C CA . THR A 1 91 ? 5.930 10.760 18.272 1.00 95.12 91 THR A CA 1
ATOM 720 C C . THR A 1 91 ? 5.459 12.054 17.612 1.00 95.12 91 THR A C 1
ATOM 722 O O . THR A 1 91 ? 4.333 12.496 17.835 1.00 95.12 91 THR A O 1
ATOM 725 N N . GLN A 1 92 ? 6.295 12.666 16.764 1.00 92.94 92 GLN A N 1
ATOM 726 C CA . GLN A 1 92 ? 5.938 13.897 16.050 1.00 92.94 92 GLN A CA 1
ATOM 727 C C . GLN A 1 92 ? 4.776 13.685 15.075 1.00 92.94 92 GLN A C 1
ATOM 729 O O . GLN A 1 92 ? 3.860 14.504 15.018 1.00 92.94 92 GLN A O 1
ATOM 734 N N . ILE A 1 93 ? 4.802 12.586 14.322 1.00 94.25 93 ILE A N 1
ATOM 735 C CA . ILE A 1 93 ? 3.759 12.248 13.354 1.00 94.25 93 ILE A CA 1
ATOM 736 C C . ILE A 1 93 ? 2.434 11.949 14.050 1.00 94.25 93 ILE A C 1
ATOM 738 O O . ILE A 1 93 ? 1.404 12.470 13.632 1.00 94.25 93 ILE A O 1
ATOM 742 N N . ILE A 1 94 ? 2.447 11.146 15.112 1.00 96.00 94 ILE A N 1
ATOM 743 C CA . ILE A 1 94 ? 1.231 10.778 15.840 1.00 96.00 94 ILE A CA 1
ATOM 744 C C . ILE A 1 94 ? 0.619 12.019 16.499 1.00 96.00 94 ILE A C 1
ATOM 746 O O . ILE A 1 94 ? -0.586 12.217 16.373 1.00 96.00 94 ILE A O 1
ATOM 750 N N . ARG A 1 95 ? 1.431 12.911 17.091 1.00 95.25 95 ARG A N 1
ATOM 751 C CA . ARG A 1 95 ? 0.948 14.214 17.595 1.00 95.25 95 ARG A CA 1
ATOM 752 C C . ARG A 1 95 ? 0.358 15.097 16.501 1.00 95.25 95 ARG A C 1
ATOM 754 O O . ARG A 1 95 ? -0.579 15.828 16.771 1.00 95.25 95 ARG A O 1
ATOM 761 N N . TYR A 1 96 ? 0.902 15.059 15.288 1.00 94.31 96 TYR A N 1
ATOM 762 C CA . TYR A 1 96 ? 0.396 15.864 14.175 1.00 94.31 96 TYR A CA 1
ATOM 763 C C . TYR A 1 96 ? -0.917 15.320 13.587 1.00 94.31 96 TYR A C 1
ATOM 765 O O . TYR A 1 96 ? -1.762 16.094 13.146 1.00 94.31 96 TYR A O 1
ATOM 773 N N . ILE A 1 97 ? -1.077 13.995 13.544 1.00 94.81 97 ILE A N 1
ATOM 774 C CA . ILE A 1 97 ? -2.252 13.323 12.964 1.00 94.81 97 ILE A CA 1
ATOM 775 C C . ILE A 1 97 ? -3.399 13.187 13.969 1.00 94.81 97 ILE A C 1
ATOM 777 O O . ILE A 1 97 ? -4.559 13.101 13.560 1.00 94.81 97 ILE A O 1
ATOM 781 N N . GLU A 1 98 ? -3.069 13.118 15.258 1.00 96.81 98 GLU A N 1
ATOM 782 C CA . GLU A 1 98 ? -3.994 12.863 16.361 1.00 96.81 98 GLU A CA 1
ATOM 783 C C . GLU A 1 98 ? -4.902 11.643 16.094 1.00 96.81 98 GLU A C 1
ATOM 785 O O . GLU A 1 98 ? -6.128 11.773 16.070 1.00 96.81 98 GLU A O 1
ATOM 790 N N . PRO A 1 99 ? -4.364 10.447 15.782 1.00 98.06 99 PRO A N 1
ATOM 791 C CA . PRO A 1 99 ? -5.191 9.292 15.465 1.00 98.06 99 PRO A CA 1
ATOM 792 C C . PRO A 1 99 ? -5.911 8.745 16.690 1.00 98.06 99 PRO A C 1
ATOM 794 O O . PRO A 1 99 ? -5.322 8.624 17.758 1.00 98.06 99 PRO A O 1
ATOM 797 N N . ARG A 1 100 ? -7.170 8.347 16.497 1.00 98.31 100 ARG A N 1
ATOM 798 C CA . ARG A 1 100 ? -7.964 7.696 17.544 1.00 98.31 100 ARG A CA 1
ATOM 799 C C . ARG A 1 100 ? -7.623 6.218 17.689 1.00 98.31 100 ARG A C 1
ATOM 801 O O . ARG A 1 100 ? -7.611 5.678 18.792 1.00 98.31 100 ARG A O 1
ATOM 808 N N . PHE A 1 101 ? -7.325 5.581 16.561 1.00 98.69 101 PHE A N 1
ATOM 809 C CA . PHE A 1 101 ? -6.918 4.185 16.490 1.00 98.69 101 PHE A CA 1
ATOM 810 C C . PHE A 1 101 ? -5.490 4.093 15.955 1.00 98.69 101 PHE A C 1
ATOM 812 O O . PHE A 1 101 ? -5.158 4.727 14.951 1.00 98.69 101 PHE A O 1
ATOM 819 N N . LEU A 1 102 ? -4.668 3.262 16.585 1.00 98.44 102 LEU A N 1
ATOM 820 C CA . LEU A 1 102 ? -3.375 2.823 16.070 1.00 98.44 102 LEU A CA 1
ATOM 821 C C . LEU A 1 102 ? -3.441 1.328 15.802 1.00 98.44 102 LEU A C 1
ATOM 823 O O . LEU A 1 102 ? -3.721 0.560 16.713 1.00 98.44 102 LEU A O 1
ATOM 827 N N . LEU A 1 103 ? -3.171 0.923 14.569 1.00 98.62 103 LEU A N 1
ATOM 828 C CA . LEU A 1 103 ? -3.051 -0.472 14.174 1.00 98.62 103 LEU A CA 1
ATOM 829 C C . LEU A 1 103 ? -1.588 -0.746 13.831 1.00 98.62 103 LEU A C 1
ATOM 831 O O . LEU A 1 103 ? -1.023 -0.078 12.964 1.00 98.62 103 LEU A O 1
ATOM 835 N N . LEU A 1 104 ? -0.969 -1.696 14.525 1.00 98.44 104 LEU A N 1
ATOM 836 C CA . LEU A 1 104 ? 0.470 -1.930 14.459 1.00 98.44 104 LEU A CA 1
ATOM 837 C C . LEU A 1 104 ? 0.836 -3.413 14.424 1.00 98.44 104 LEU A C 1
ATOM 839 O O . LEU A 1 104 ? 0.061 -4.275 14.838 1.00 98.44 104 LEU A O 1
ATOM 843 N N . ASP A 1 105 ? 2.036 -3.692 13.926 1.00 97.62 105 ASP A N 1
ATOM 844 C CA . ASP A 1 105 ? 2.617 -5.029 13.971 1.00 97.62 105 ASP A CA 1
ATOM 845 C C . ASP A 1 105 ? 3.226 -5.286 15.355 1.00 97.62 105 ASP A C 1
ATOM 847 O O . ASP A 1 105 ? 3.579 -4.361 16.093 1.00 97.62 105 ASP A O 1
ATOM 851 N N . SER A 1 106 ? 3.327 -6.563 15.693 1.00 95.69 106 SER A N 1
ATOM 852 C CA . SER A 1 106 ? 3.792 -7.091 16.973 1.00 95.69 106 SER A CA 1
ATOM 853 C C . SER A 1 106 ? 5.138 -6.522 17.438 1.00 95.69 106 SER A C 1
ATOM 855 O O . SER A 1 106 ? 5.323 -6.226 18.617 1.00 95.69 106 SER A O 1
ATOM 857 N N . ASP A 1 107 ? 6.075 -6.302 16.515 1.00 96.00 107 ASP A N 1
ATOM 858 C CA . ASP A 1 107 ? 7.417 -5.792 16.803 1.00 96.00 107 ASP A CA 1
ATOM 859 C C . ASP A 1 107 ? 7.460 -4.285 17.112 1.00 96.00 107 ASP A C 1
ATOM 861 O O . ASP A 1 107 ? 8.484 -3.782 17.583 1.00 96.00 107 ASP A O 1
ATOM 865 N N . PHE A 1 108 ? 6.353 -3.561 16.913 1.00 96.88 108 PHE A N 1
ATOM 866 C CA . PHE A 1 108 ? 6.256 -2.127 17.188 1.00 96.88 108 PHE A CA 1
ATOM 867 C C . PHE A 1 108 ? 5.586 -1.785 18.522 1.00 96.88 108 PHE A C 1
ATOM 869 O O . PHE A 1 108 ? 5.516 -0.601 18.850 1.00 96.88 108 PHE A O 1
ATOM 876 N N . GLU A 1 109 ? 5.127 -2.762 19.312 1.00 96.81 109 GLU A N 1
ATOM 877 C CA . GLU A 1 109 ? 4.398 -2.508 20.568 1.00 96.81 109 GLU A CA 1
ATOM 878 C C . GLU A 1 109 ? 5.176 -1.589 21.521 1.00 96.81 109 GLU A C 1
ATOM 880 O O . GLU A 1 109 ? 4.696 -0.508 21.857 1.00 96.81 109 GLU A O 1
ATOM 885 N N . THR A 1 110 ? 6.417 -1.936 21.873 1.00 96.06 110 THR A N 1
ATOM 886 C CA . THR A 1 110 ? 7.245 -1.113 22.776 1.00 96.06 110 THR A CA 1
ATOM 887 C C . THR A 1 110 ? 7.514 0.281 22.209 1.00 96.06 110 THR A C 1
ATOM 889 O O . THR A 1 110 ? 7.468 1.275 22.929 1.00 96.06 110 THR A O 1
ATOM 892 N N . LEU A 1 111 ? 7.782 0.373 20.904 1.00 96.00 111 LEU A N 1
ATOM 893 C CA . LEU A 1 111 ? 8.064 1.647 20.247 1.00 96.00 111 LEU A CA 1
ATOM 894 C C . LEU A 1 111 ? 6.839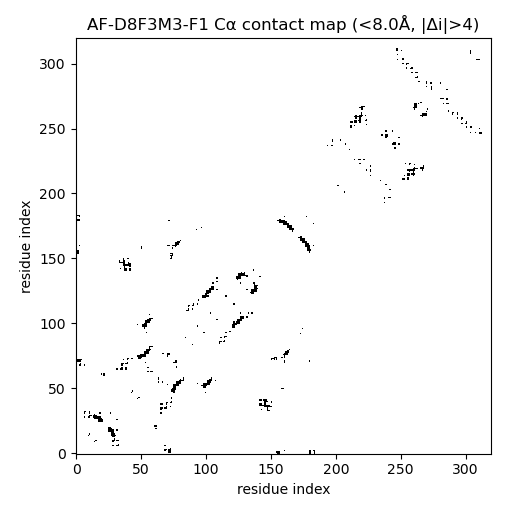 2.569 20.263 1.00 96.00 111 LEU A C 1
ATOM 896 O O . LEU A 1 111 ? 6.968 3.757 20.549 1.00 96.00 111 LEU A O 1
ATOM 900 N N . ILE A 1 112 ? 5.659 2.024 19.962 1.00 96.44 112 ILE A N 1
ATOM 901 C CA . ILE A 1 112 ? 4.399 2.766 19.949 1.00 96.44 112 ILE A CA 1
ATOM 902 C C . ILE A 1 112 ? 3.972 3.137 21.360 1.00 96.44 112 ILE A C 1
ATOM 904 O O . ILE A 1 112 ? 3.491 4.250 21.557 1.00 96.44 112 ILE A O 1
ATOM 908 N N . GLU A 1 113 ? 4.155 2.261 22.344 1.00 95.44 113 GLU A N 1
ATOM 909 C CA . GLU A 1 113 ? 3.876 2.587 23.740 1.00 95.44 113 GLU A CA 1
ATOM 910 C C . GLU A 1 113 ? 4.671 3.820 24.182 1.00 95.44 113 GLU A C 1
ATOM 912 O O . GLU A 1 113 ? 4.062 4.814 24.577 1.00 95.44 113 GLU A O 1
ATOM 917 N N . THR A 1 114 ? 5.992 3.818 23.975 1.00 94.88 114 THR A N 1
ATOM 918 C CA . THR A 1 114 ? 6.843 4.975 24.279 1.00 94.88 114 THR A CA 1
ATOM 919 C C . THR A 1 114 ? 6.426 6.205 23.472 1.00 94.88 114 THR A C 1
ATOM 921 O O . THR A 1 114 ? 6.186 7.269 24.047 1.00 94.88 114 THR A O 1
ATOM 924 N N . ALA A 1 115 ? 6.255 6.063 22.152 1.00 95.00 115 ALA A N 1
ATOM 925 C CA . ALA A 1 115 ? 5.951 7.178 21.255 1.00 95.00 115 ALA A CA 1
ATOM 926 C C . ALA A 1 115 ? 4.570 7.813 21.482 1.00 95.00 115 ALA A C 1
ATOM 928 O O . ALA A 1 115 ? 4.339 8.927 21.022 1.00 95.00 115 ALA A O 1
ATOM 929 N N . THR A 1 116 ? 3.656 7.125 22.173 1.00 95.88 116 THR A N 1
ATOM 930 C CA . THR A 1 116 ? 2.290 7.597 22.473 1.00 95.88 116 THR A CA 1
ATOM 931 C C . THR A 1 116 ? 2.072 7.923 23.946 1.00 95.88 116 THR A C 1
ATOM 933 O O . THR A 1 116 ? 0.935 8.123 24.376 1.00 95.88 116 THR A O 1
ATOM 936 N N . THR A 1 117 ? 3.150 7.987 24.727 1.00 92.62 117 THR A N 1
ATOM 937 C CA . THR A 1 117 ? 3.096 8.415 26.127 1.00 92.62 117 THR A CA 1
ATOM 938 C C . THR A 1 117 ? 2.466 9.810 26.213 1.00 92.62 117 THR A C 1
ATOM 940 O O . THR A 1 117 ? 2.856 10.713 25.467 1.00 92.62 117 THR A O 1
ATOM 943 N N . GLU A 1 118 ? 1.478 9.974 27.100 1.00 90.94 118 GLU A N 1
ATOM 944 C CA . GLU A 1 118 ? 0.725 11.228 27.306 1.00 90.94 118 GLU A CA 1
ATOM 945 C C . GLU A 1 118 ? -0.043 11.718 26.057 1.00 90.94 118 GLU A C 1
ATOM 947 O O . GLU A 1 118 ? -0.116 12.917 25.776 1.00 90.94 118 GLU A O 1
ATOM 952 N N . MET A 1 119 ? -0.602 10.789 25.272 1.00 95.62 119 MET A N 1
ATOM 953 C CA . MET A 1 119 ? -1.461 11.095 24.122 1.00 95.62 119 MET A CA 1
ATOM 954 C C . MET A 1 119 ? -2.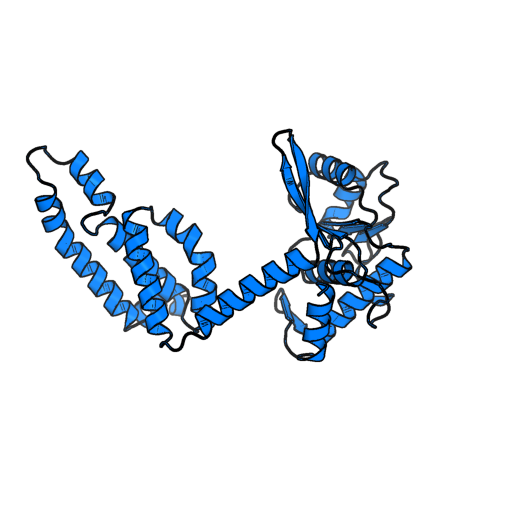865 10.514 24.295 1.00 95.62 119 MET A C 1
ATOM 956 O O . MET A 1 119 ? -3.199 9.486 23.709 1.00 95.62 119 MET A O 1
ATOM 960 N N . ASP A 1 120 ? -3.706 11.210 25.057 1.00 93.88 120 ASP A N 1
ATOM 961 C CA . ASP A 1 120 ? -5.065 10.753 25.390 1.00 93.88 120 ASP A CA 1
ATOM 962 C C . ASP A 1 120 ? -5.994 10.630 24.171 1.00 93.88 120 ASP A C 1
ATOM 964 O O . ASP A 1 120 ? -6.995 9.921 24.221 1.00 93.88 120 ASP A O 1
ATOM 968 N N . PHE A 1 121 ? -5.662 11.289 23.053 1.00 95.69 121 PHE A N 1
ATOM 969 C CA . PHE A 1 121 ? -6.408 11.146 21.800 1.00 95.69 121 PHE A CA 1
ATOM 970 C C . PHE A 1 121 ? -6.230 9.763 21.150 1.00 95.69 121 PHE A C 1
ATOM 972 O O . PHE A 1 121 ? -7.054 9.388 20.318 1.00 95.69 121 PHE A O 1
ATOM 979 N N . VAL A 1 122 ? -5.186 9.002 21.511 1.00 97.31 122 VAL A N 1
ATOM 980 C CA . VAL A 1 122 ? -4.989 7.615 21.066 1.00 97.31 122 VAL A CA 1
ATOM 981 C C . VAL A 1 122 ? -5.758 6.686 22.002 1.00 97.31 122 VAL A C 1
ATOM 983 O O . VAL A 1 122 ? -5.215 6.147 22.965 1.00 97.31 122 VAL A O 1
ATOM 986 N N . GLU A 1 123 ? -7.034 6.474 21.703 1.00 97.25 123 GLU A N 1
ATOM 987 C CA . GLU A 1 123 ? -7.919 5.672 22.554 1.00 97.25 123 GLU A CA 1
ATOM 988 C C . GLU A 1 123 ? -7.673 4.163 22.420 1.00 97.25 123 GLU A C 1
ATOM 990 O O . GLU A 1 123 ? -7.794 3.421 23.395 1.00 97.25 123 GLU A O 1
ATOM 995 N N . PHE A 1 124 ? -7.321 3.690 21.220 1.00 97.94 124 PHE A N 1
ATOM 996 C CA . PHE A 1 124 ? -7.210 2.258 20.946 1.00 97.94 124 PHE A CA 1
ATOM 997 C C . PHE A 1 124 ? -5.926 1.910 20.200 1.00 97.94 124 PHE A C 1
ATOM 999 O O . PHE A 1 124 ? -5.654 2.435 19.120 1.00 97.94 124 PHE A O 1
ATOM 1006 N N . LYS A 1 125 ? -5.165 0.959 20.750 1.00 98.12 125 LYS A N 1
ATOM 1007 C CA . LYS A 1 125 ? -3.950 0.402 20.142 1.00 98.12 125 LYS A CA 1
ATOM 1008 C C . LYS A 1 125 ? -4.197 -1.071 19.818 1.00 98.12 125 LYS A C 1
ATOM 1010 O O . LYS A 1 125 ? -4.369 -1.882 20.723 1.00 98.12 125 LYS A O 1
ATOM 1015 N N . ILE A 1 126 ? -4.267 -1.405 18.538 1.00 98.44 126 ILE A N 1
ATOM 1016 C CA . ILE A 1 126 ? -4.592 -2.730 18.007 1.00 98.44 126 ILE A CA 1
ATOM 1017 C C . ILE A 1 126 ? -3.307 -3.348 17.452 1.00 98.44 126 ILE A C 1
ATOM 1019 O O . ILE A 1 126 ? -2.718 -2.805 16.521 1.00 98.44 126 ILE A O 1
ATOM 1023 N N . SER A 1 127 ? -2.879 -4.472 18.015 1.00 98.44 127 SER A N 1
ATOM 1024 C CA . SER A 1 127 ? -1.658 -5.179 17.626 1.00 98.44 127 SER A CA 1
ATOM 1025 C C . SER A 1 127 ? -1.969 -6.471 16.874 1.00 98.44 127 SER A C 1
ATOM 1027 O O . SER A 1 127 ? -2.951 -7.149 17.184 1.00 98.44 127 SER A O 1
ATOM 1029 N N . LEU A 1 128 ? -1.116 -6.834 15.912 1.00 98.06 128 LEU A N 1
ATOM 1030 C CA . LEU A 1 128 ? -1.152 -8.152 15.267 1.00 98.06 128 LEU A CA 1
ATOM 1031 C C . LEU A 1 128 ? -0.680 -9.299 16.183 1.00 98.06 128 LEU A C 1
ATOM 1033 O O . LEU A 1 128 ? -0.869 -10.462 15.829 1.00 98.06 128 LEU A O 1
ATOM 1037 N N . SER A 1 129 ? -0.097 -9.007 17.352 1.00 95.94 129 SER A N 1
ATOM 1038 C CA . SER A 1 129 ? 0.230 -10.025 18.357 1.00 95.94 129 SER A CA 1
ATOM 1039 C C . SER A 1 129 ? -1.021 -10.711 18.906 1.00 95.94 129 SER A C 1
ATOM 1041 O O . SER A 1 129 ? -2.037 -10.064 19.179 1.00 95.94 129 SER A O 1
ATOM 1043 N N . ASP A 1 130 ? -0.918 -12.015 19.166 1.00 92.19 130 ASP A N 1
ATOM 1044 C CA . ASP A 1 130 ? -1.972 -12.783 19.827 1.00 92.19 130 ASP A CA 1
ATOM 1045 C C . ASP A 1 130 ? -1.384 -13.827 20.806 1.00 92.19 130 ASP A C 1
ATOM 1047 O O . ASP A 1 130 ? -0.809 -14.823 20.360 1.00 92.19 130 ASP A O 1
ATOM 1051 N N . PRO A 1 131 ? -1.503 -13.631 22.137 1.00 92.38 131 PRO A N 1
ATOM 1052 C CA . PRO A 1 131 ? -2.015 -12.433 22.805 1.00 92.38 131 PRO A CA 1
ATOM 1053 C C . PRO A 1 131 ? -1.009 -11.261 22.744 1.00 92.38 131 PRO A C 1
ATOM 1055 O O . PRO A 1 131 ? 0.199 -11.497 22.750 1.00 92.38 131 PRO A O 1
ATOM 1058 N N . PRO A 1 132 ? -1.477 -10.002 22.735 1.00 95.62 132 PRO A N 1
ATOM 1059 C CA . PRO A 1 132 ? -0.611 -8.827 22.788 1.00 95.62 132 PRO A CA 1
ATOM 1060 C C . PRO A 1 132 ? -0.236 -8.449 24.232 1.00 95.62 132 PRO A C 1
ATOM 1062 O O . PRO A 1 132 ? -0.897 -8.878 25.188 1.00 95.62 132 PRO A O 1
ATOM 1065 N N . HIS A 1 133 ? 0.786 -7.606 24.411 1.00 92.69 133 HIS A N 1
ATOM 1066 C CA . HIS A 1 133 ? 1.078 -7.028 25.724 1.00 92.69 133 HIS A CA 1
ATOM 1067 C C . HIS A 1 133 ? 0.002 -5.995 26.117 1.00 92.69 133 HIS A C 1
ATOM 1069 O O . HIS A 1 133 ? -0.473 -5.249 25.266 1.00 92.69 133 HIS A O 1
ATOM 1075 N N . PRO A 1 134 ? -0.429 -5.894 27.386 1.00 91.12 134 PRO A N 1
ATOM 1076 C CA . PRO A 1 134 ? -1.254 -4.764 27.812 1.00 91.12 134 PRO A CA 1
ATOM 1077 C C . PRO A 1 134 ? -0.500 -3.440 27.588 1.00 91.12 134 PRO A C 1
ATOM 1079 O O . PRO A 1 134 ? 0.698 -3.410 27.857 1.00 91.12 134 PRO A O 1
ATOM 1082 N N . PRO A 1 135 ? -1.157 -2.353 27.138 1.00 92.94 135 PRO A N 1
ATOM 1083 C CA . PRO A 1 135 ? -2.604 -2.171 26.964 1.00 92.94 135 PRO A CA 1
ATOM 1084 C C . PRO A 1 135 ? -3.128 -2.466 25.539 1.00 92.94 135 PRO A C 1
ATOM 1086 O O . PRO A 1 135 ? -4.213 -2.007 25.180 1.00 92.94 135 PRO A O 1
ATOM 1089 N N . PHE A 1 136 ? -2.377 -3.186 24.703 1.00 97.62 136 PHE A N 1
ATOM 1090 C CA . PHE A 1 136 ? -2.752 -3.454 23.315 1.00 97.62 136 PHE A CA 1
ATOM 1091 C C . PHE A 1 136 ? -3.918 -4.455 23.197 1.00 97.62 136 PHE A C 1
ATOM 1093 O O . PHE A 1 136 ? -4.108 -5.355 24.017 1.00 97.62 136 PHE A O 1
ATOM 1100 N N . ILE A 1 137 ? -4.714 -4.297 22.138 1.00 97.38 137 ILE A N 1
ATOM 1101 C CA . ILE A 1 137 ? -5.863 -5.141 21.791 1.00 97.38 137 ILE A CA 1
ATOM 1102 C C . ILE A 1 137 ? -5.472 -6.054 20.625 1.00 97.38 137 ILE A C 1
ATOM 1104 O O . ILE A 1 137 ? -4.891 -5.590 19.651 1.00 97.38 137 ILE A O 1
ATOM 1108 N N . SER A 1 138 ? -5.829 -7.339 20.688 1.00 98.31 138 SER A N 1
ATOM 1109 C CA . SER A 1 138 ? -5.555 -8.296 19.604 1.00 98.31 138 SER A CA 1
ATOM 1110 C C . SER A 1 138 ? -6.362 -7.946 18.351 1.00 98.31 138 SER A C 1
ATOM 1112 O O . SER A 1 138 ? -7.591 -7.783 18.402 1.00 98.31 138 SER A O 1
ATOM 1114 N N . TYR A 1 139 ? -5.672 -7.847 17.217 1.00 98.38 139 TYR A N 1
ATOM 1115 C CA . TYR A 1 139 ? -6.270 -7.638 15.905 1.00 98.38 139 TYR A CA 1
ATOM 1116 C C . TYR A 1 139 ? -7.189 -8.795 15.514 1.00 98.38 139 TYR A C 1
ATOM 1118 O O . TYR A 1 139 ? -8.360 -8.569 15.212 1.00 98.38 139 TYR A O 1
ATOM 1126 N N . GLU A 1 140 ? -6.708 -10.038 15.594 1.00 97.75 140 GLU A N 1
ATOM 1127 C CA . GLU A 1 140 ? -7.516 -11.207 15.226 1.00 97.75 140 GLU A CA 1
ATOM 1128 C C . GLU A 1 140 ? -8.743 -11.340 16.128 1.00 97.75 140 GLU A C 1
ATOM 1130 O O . GLU A 1 140 ? -9.840 -11.637 15.653 1.00 97.75 140 GLU A O 1
ATOM 1135 N N . LYS A 1 141 ? -8.621 -11.031 17.425 1.00 97.06 141 LYS A N 1
ATOM 1136 C CA . LYS A 1 141 ? -9.790 -10.975 18.312 1.00 97.06 141 LYS A CA 1
ATOM 1137 C C . LYS A 1 141 ? -10.778 -9.884 17.888 1.00 97.06 141 LYS A C 1
ATOM 1139 O O . LYS A 1 141 ? -11.983 -10.108 17.949 1.00 97.06 141 LYS A O 1
ATOM 1144 N N . SER A 1 142 ? -10.286 -8.728 17.449 1.00 97.00 142 SER A N 1
ATOM 1145 C CA . SER A 1 142 ? -11.117 -7.626 16.949 1.00 97.00 142 SER A CA 1
ATOM 1146 C C . SER A 1 142 ? -11.887 -8.032 15.689 1.00 97.00 142 SER A C 1
ATOM 1148 O O . SER A 1 142 ? -13.101 -7.848 15.637 1.00 97.00 142 SER A O 1
ATOM 1150 N N . VAL A 1 143 ? -11.217 -8.671 14.725 1.00 97.69 143 VAL A N 1
ATOM 1151 C CA . VAL A 1 143 ? -11.853 -9.221 13.516 1.00 97.69 143 VAL A CA 1
ATOM 1152 C C . VAL A 1 143 ? -12.867 -10.313 13.870 1.00 97.69 143 VAL A C 1
ATOM 1154 O O . VAL A 1 143 ? -13.955 -10.343 13.310 1.00 97.69 143 VAL A O 1
ATOM 1157 N N . ASN A 1 144 ? -12.566 -11.198 14.821 1.00 97.19 144 ASN A N 1
ATOM 1158 C CA . ASN A 1 144 ? -13.485 -12.274 15.205 1.00 97.19 144 ASN A CA 1
ATOM 1159 C C . ASN A 1 144 ? -14.748 -11.786 15.933 1.00 97.19 144 ASN A C 1
ATOM 1161 O O . ASN A 1 144 ? -15.776 -12.459 15.866 1.00 97.19 144 ASN A O 1
ATOM 1165 N N . LEU A 1 145 ? -14.671 -10.649 16.633 1.00 96.50 145 LEU A N 1
ATOM 1166 C CA . LEU A 1 145 ? -15.801 -10.049 17.349 1.00 96.50 145 LEU A CA 1
ATOM 1167 C C . LEU A 1 145 ? -16.703 -9.186 16.459 1.00 96.50 145 LEU A C 1
ATOM 1169 O O . LEU A 1 145 ? -17.848 -8.953 16.831 1.00 96.50 145 LEU A O 1
ATOM 1173 N N . GLY A 1 146 ? -16.195 -8.686 15.332 1.00 96.19 146 GLY A N 1
ATOM 1174 C CA . GLY A 1 146 ? -16.955 -7.817 14.440 1.00 96.19 146 GLY A CA 1
ATOM 1175 C C . GLY A 1 146 ? -17.958 -8.565 13.562 1.00 96.19 146 GLY A C 1
ATOM 1176 O O . GLY A 1 146 ? -17.715 -9.695 13.128 1.00 96.19 146 GLY A O 1
ATOM 1177 N N . ASP A 1 147 ? -19.079 -7.911 13.254 1.00 97.62 147 ASP A N 1
ATOM 1178 C CA . ASP A 1 147 ? -20.069 -8.451 12.322 1.00 97.62 147 ASP A CA 1
ATOM 1179 C C . ASP A 1 147 ? -19.518 -8.542 10.887 1.00 97.62 147 ASP A C 1
ATOM 1181 O O . ASP A 1 147 ? -18.845 -7.637 10.396 1.00 97.62 147 ASP A O 1
ATOM 1185 N N . LYS A 1 148 ? -19.804 -9.645 10.188 1.00 97.19 148 LYS A N 1
ATOM 1186 C CA . LYS A 1 148 ? -19.244 -9.923 8.848 1.00 97.19 148 LYS A CA 1
ATOM 1187 C C . LYS A 1 148 ? -20.083 -9.326 7.707 1.00 97.19 148 LYS A C 1
ATOM 1189 O O . LYS A 1 148 ? -19.666 -9.414 6.544 1.00 97.19 148 LYS A O 1
ATOM 1194 N N . GLY A 1 149 ? -21.254 -8.771 8.013 1.00 97.00 149 GLY A N 1
ATOM 1195 C CA . GLY A 1 149 ? -22.129 -8.054 7.091 1.00 97.00 149 GLY A CA 1
ATOM 1196 C C . GLY A 1 149 ? -21.576 -6.685 6.704 1.00 97.00 149 GLY A C 1
ATOM 1197 O O . GLY A 1 149 ? -20.605 -6.199 7.276 1.00 97.00 149 GLY A O 1
ATOM 1198 N N . GLU A 1 150 ? -22.148 -6.073 5.671 1.00 97.06 150 GLU A N 1
ATOM 1199 C CA . GLU A 1 150 ? -21.706 -4.743 5.242 1.00 97.06 150 GLU A CA 1
ATOM 1200 C C . GLU A 1 150 ? -21.980 -3.708 6.347 1.00 97.06 150 GLU A C 1
ATOM 1202 O O . GLU A 1 150 ? -23.096 -3.680 6.863 1.00 97.06 150 GLU A O 1
ATOM 1207 N N . PRO A 1 151 ? -20.996 -2.867 6.715 1.00 95.62 151 PRO A N 1
ATOM 1208 C CA . PRO A 1 151 ? -21.182 -1.872 7.763 1.00 95.62 151 PRO A CA 1
ATOM 1209 C C . PRO A 1 151 ? -22.192 -0.800 7.350 1.00 95.62 151 PRO A C 1
ATOM 1211 O O . PRO A 1 151 ? -22.182 -0.302 6.221 1.00 95.62 151 PRO A O 1
ATOM 1214 N N . GLU A 1 152 ? -23.034 -0.401 8.298 1.00 91.31 152 GLU A N 1
ATOM 1215 C CA . GLU A 1 152 ? -24.008 0.675 8.121 1.00 91.31 152 GLU A CA 1
ATOM 1216 C C . GLU A 1 152 ? -23.333 2.039 8.343 1.00 91.31 152 GLU A C 1
ATOM 1218 O O . GLU A 1 152 ? -23.376 2.615 9.429 1.00 91.31 152 GLU A O 1
ATOM 1223 N N . ALA A 1 153 ? -22.667 2.558 7.306 1.00 91.62 153 ALA A N 1
ATOM 1224 C CA . ALA A 1 153 ? -22.030 3.876 7.331 1.00 91.62 153 ALA A CA 1
ATOM 1225 C C . ALA A 1 153 ? -22.346 4.690 6.066 1.00 91.62 153 ALA A C 1
ATOM 1227 O O . ALA A 1 153 ? -22.114 4.251 4.937 1.00 91.62 153 ALA A O 1
ATOM 1228 N N . GLU A 1 154 ? -22.831 5.923 6.240 1.00 92.62 154 GLU A N 1
ATOM 1229 C CA . GLU A 1 154 ? -23.088 6.841 5.126 1.00 92.62 154 GLU A CA 1
ATOM 1230 C C . GLU A 1 154 ? -21.799 7.528 4.645 1.00 92.62 154 GLU A C 1
ATOM 1232 O O . GLU A 1 154 ? -21.303 8.505 5.228 1.00 92.62 154 GLU A O 1
ATOM 1237 N N . ILE A 1 155 ? -21.260 7.025 3.532 1.00 95.75 155 ILE A N 1
ATOM 1238 C CA . ILE A 1 155 ? -20.000 7.492 2.947 1.00 95.75 155 ILE A CA 1
ATOM 1239 C C . ILE A 1 155 ? -20.261 8.200 1.616 1.00 95.75 155 ILE A C 1
ATOM 1241 O O . ILE A 1 155 ? -20.741 7.617 0.641 1.00 95.75 155 ILE A O 1
ATOM 1245 N N . SER A 1 156 ? -19.886 9.472 1.561 1.00 95.62 156 SER A N 1
ATOM 1246 C CA . SER A 1 156 ? -19.831 10.275 0.349 1.00 95.62 156 SER A CA 1
ATOM 1247 C C . SER A 1 156 ? -18.526 10.022 -0.403 1.00 95.62 156 SER A C 1
ATOM 1249 O O . SER A 1 156 ? -17.465 9.760 0.163 1.00 95.62 156 SER A O 1
ATOM 1251 N N . LYS A 1 157 ? -18.572 10.176 -1.728 1.00 95.56 157 LYS A N 1
ATOM 1252 C CA . LYS A 1 157 ? -17.370 10.132 -2.574 1.00 95.56 157 LYS A CA 1
ATOM 1253 C C . LYS A 1 157 ? -16.372 11.257 -2.238 1.00 95.56 157 LYS A C 1
ATOM 1255 O O . LYS A 1 157 ? -15.196 11.123 -2.567 1.00 95.56 157 LYS A O 1
ATOM 1260 N N . ASP A 1 158 ? -16.845 12.347 -1.641 1.00 96.44 158 ASP A N 1
ATOM 1261 C CA . ASP A 1 158 ? -16.047 13.543 -1.358 1.00 96.44 158 ASP A CA 1
ATOM 1262 C C . ASP A 1 158 ? -15.460 13.534 0.063 1.00 96.44 158 ASP A C 1
ATOM 1264 O O . ASP A 1 158 ? -14.647 14.394 0.392 1.00 96.44 158 ASP A O 1
ATOM 1268 N N . ASP A 1 159 ? -15.796 12.528 0.879 1.00 97.81 159 ASP A N 1
ATOM 1269 C CA . ASP A 1 159 ? -15.161 12.337 2.181 1.00 97.81 159 ASP A CA 1
ATOM 1270 C C . ASP A 1 159 ? -13.689 11.944 2.022 1.00 97.81 159 ASP A C 1
ATOM 1272 O O . ASP A 1 159 ? -13.303 11.241 1.076 1.00 97.81 159 ASP A O 1
ATOM 1276 N N . VAL A 1 160 ? -12.866 12.384 2.976 1.00 98.25 160 VAL A N 1
ATOM 1277 C CA . VAL A 1 160 ? -11.456 11.995 3.066 1.00 98.25 160 VAL A CA 1
ATOM 1278 C C . VAL A 1 160 ? -11.379 10.505 3.383 1.00 98.25 160 VAL A C 1
ATOM 1280 O O . VAL A 1 160 ? -11.892 10.055 4.398 1.00 98.25 160 VAL A O 1
ATOM 1283 N N . MET A 1 161 ? -10.712 9.748 2.515 1.00 98.00 161 MET A N 1
ATOM 1284 C CA . MET A 1 161 ? -10.476 8.316 2.699 1.00 98.00 161 MET A CA 1
ATOM 1285 C C . MET A 1 161 ? -9.121 8.061 3.358 1.00 98.00 161 MET A C 1
ATOM 1287 O O . MET A 1 161 ? -8.991 7.176 4.199 1.00 98.00 161 MET A O 1
ATOM 1291 N N . SER A 1 162 ? -8.098 8.824 2.967 1.00 98.31 162 SER A N 1
ATOM 1292 C CA . SER A 1 162 ? -6.734 8.609 3.450 1.00 98.31 162 SER A CA 1
ATOM 1293 C C . SER A 1 162 ? -5.934 9.896 3.556 1.00 98.31 162 SER A C 1
ATOM 1295 O O . SER A 1 162 ? -6.135 10.816 2.758 1.00 98.31 162 SER A O 1
ATOM 1297 N N . ILE A 1 163 ? -4.960 9.915 4.465 1.00 98.25 163 ILE A N 1
ATOM 1298 C CA . ILE A 1 163 ? -3.967 10.987 4.583 1.00 98.25 163 ILE A CA 1
ATOM 1299 C C . ILE A 1 163 ? -2.580 10.385 4.393 1.00 98.25 163 ILE A C 1
ATOM 1301 O O . ILE A 1 163 ? -2.144 9.574 5.201 1.00 98.25 163 ILE A O 1
ATOM 1305 N N . PHE A 1 164 ? -1.875 10.805 3.344 1.00 95.81 164 PHE A N 1
ATOM 1306 C CA . PHE A 1 164 ? -0.481 10.418 3.121 1.00 95.81 164 PHE A CA 1
ATOM 1307 C C . PHE A 1 164 ? 0.449 11.539 3.562 1.00 95.81 164 PHE A C 1
ATOM 1309 O O . PHE A 1 164 ? 0.265 12.691 3.175 1.00 95.81 164 PHE A O 1
ATOM 1316 N N . LEU A 1 165 ? 1.457 11.210 4.362 1.00 92.81 165 LEU A N 1
ATOM 1317 C CA . LEU A 1 165 ? 2.418 12.192 4.845 1.00 92.81 165 LEU A CA 1
ATOM 1318 C C . LEU A 1 165 ? 3.530 12.418 3.822 1.00 92.81 165 LEU A C 1
ATOM 1320 O O . LEU A 1 165 ? 4.133 11.471 3.320 1.00 92.81 165 LEU A O 1
ATOM 1324 N N . THR A 1 166 ? 3.826 13.685 3.547 1.00 88.56 166 THR A N 1
ATOM 1325 C CA . THR A 1 166 ? 4.930 14.101 2.676 1.00 88.56 166 THR A CA 1
ATOM 1326 C C . THR A 1 166 ? 5.937 14.941 3.450 1.00 88.56 166 THR A C 1
ATOM 1328 O O . THR A 1 166 ? 5.577 15.609 4.424 1.00 88.56 166 THR A O 1
ATOM 1331 N N . SER A 1 167 ? 7.191 14.968 2.996 1.00 82.00 167 SER A N 1
ATOM 1332 C CA . SER A 1 167 ? 8.208 15.847 3.573 1.00 82.00 167 SER A CA 1
ATOM 1333 C C . SER A 1 167 ? 7.791 17.316 3.445 1.00 82.00 167 SER A C 1
ATOM 1335 O O . SER A 1 167 ? 7.376 17.789 2.385 1.00 82.00 167 SER A O 1
ATOM 1337 N N . GLY A 1 168 ? 7.860 18.050 4.554 1.00 73.44 168 GLY A N 1
ATOM 1338 C CA . GLY A 1 168 ? 7.657 19.491 4.567 1.00 73.44 168 GLY A CA 1
ATOM 1339 C C . GLY A 1 168 ? 8.989 20.226 4.512 1.00 73.44 168 GLY A C 1
ATOM 1340 O O . GLY A 1 168 ? 9.949 19.853 5.177 1.00 73.44 168 GLY A O 1
ATOM 1341 N N . THR A 1 169 ? 9.030 21.330 3.771 1.00 67.19 169 THR A N 1
ATOM 1342 C CA . THR A 1 169 ? 10.182 22.246 3.728 1.00 67.19 169 THR A CA 1
ATOM 1343 C C . THR A 1 169 ? 10.508 22.873 5.088 1.00 67.19 169 THR A C 1
ATOM 1345 O O . THR A 1 169 ? 11.624 23.328 5.303 1.00 67.19 169 THR A O 1
ATOM 1348 N N . THR A 1 170 ? 9.547 22.880 6.013 1.00 72.50 170 THR A N 1
ATOM 1349 C CA . THR A 1 170 ? 9.664 23.392 7.386 1.00 72.50 170 THR A CA 1
ATOM 1350 C C . THR A 1 170 ? 10.137 22.335 8.393 1.00 72.50 170 THR A C 1
ATOM 1352 O O . THR A 1 170 ? 10.173 22.611 9.587 1.00 72.50 170 THR A O 1
ATOM 1355 N N . GLY A 1 171 ? 10.464 21.117 7.942 1.00 71.12 171 GLY A N 1
ATOM 1356 C CA . GLY A 1 171 ? 10.913 20.000 8.784 1.00 71.12 171 GLY A CA 1
ATOM 1357 C C . GLY A 1 171 ? 9.789 19.133 9.364 1.00 71.12 171 GLY A C 1
ATOM 1358 O O . GLY A 1 171 ? 10.031 17.970 9.670 1.00 71.12 171 GLY A O 1
ATOM 1359 N N . LEU A 1 172 ? 8.558 19.647 9.457 1.00 72.38 172 LEU A N 1
ATOM 1360 C CA . LEU A 1 172 ? 7.380 18.871 9.865 1.00 72.38 172 LEU A CA 1
ATOM 1361 C C . LEU A 1 172 ? 6.673 18.247 8.649 1.00 72.38 172 LEU A C 1
ATOM 1363 O O . LEU A 1 172 ? 6.580 18.902 7.604 1.00 72.38 172 LEU A O 1
ATOM 1367 N N . PRO A 1 173 ? 6.161 17.007 8.755 1.00 82.88 173 PRO A N 1
ATOM 1368 C CA . PRO A 1 173 ? 5.432 16.367 7.668 1.00 82.88 173 PRO A CA 1
ATOM 1369 C C . PRO A 1 173 ? 4.114 17.096 7.381 1.00 82.88 173 PRO A C 1
ATOM 1371 O O . PRO A 1 173 ? 3.499 17.680 8.270 1.00 82.88 173 PRO A O 1
ATOM 1374 N N . LYS A 1 174 ? 3.673 17.058 6.121 1.00 90.81 174 LYS A N 1
ATOM 1375 C CA . LYS A 1 174 ? 2.387 17.619 5.680 1.00 90.81 174 LYS A CA 1
ATOM 1376 C C . LYS A 1 174 ? 1.452 16.485 5.279 1.00 90.81 174 LYS A C 1
ATOM 1378 O O . LYS A 1 174 ? 1.854 15.607 4.518 1.00 90.81 174 LYS A O 1
ATOM 1383 N N . GLY A 1 175 ? 0.218 16.505 5.780 1.00 93.69 175 GLY A N 1
ATOM 1384 C CA . GLY A 1 175 ? -0.800 15.515 5.431 1.00 93.69 175 GLY A CA 1
ATOM 1385 C C . GLY A 1 175 ? -1.489 15.834 4.104 1.00 93.69 175 GLY A C 1
ATOM 1386 O O . GLY A 1 175 ? -2.254 16.790 4.008 1.00 93.69 175 GLY A O 1
ATOM 1387 N N . ALA A 1 176 ? -1.257 15.016 3.080 1.00 95.88 176 ALA A N 1
ATOM 1388 C CA . ALA A 1 176 ? -1.993 15.062 1.824 1.00 95.88 176 ALA A CA 1
ATOM 1389 C C . ALA A 1 176 ? -3.315 14.296 1.970 1.00 95.88 176 ALA A C 1
ATOM 1391 O O . ALA A 1 176 ? -3.349 13.064 1.902 1.00 95.88 176 ALA A O 1
ATOM 1392 N N . MET A 1 177 ? -4.405 15.035 2.177 1.00 97.44 177 MET A N 1
ATOM 1393 C CA . MET A 1 177 ? -5.757 14.478 2.244 1.00 97.44 177 MET A CA 1
ATOM 1394 C C . MET A 1 177 ? -6.219 14.014 0.862 1.00 97.44 177 MET A C 1
ATOM 1396 O O . MET A 1 177 ? -6.112 14.746 -0.124 1.00 97.44 177 MET A O 1
ATOM 1400 N N . ARG A 1 178 ? -6.748 12.792 0.796 1.00 97.44 178 ARG A N 1
ATOM 1401 C CA . ARG A 1 178 ? -7.239 12.166 -0.433 1.00 97.44 178 ARG A CA 1
ATOM 1402 C C . ARG A 1 178 ? -8.666 11.687 -0.234 1.00 97.44 178 ARG A C 1
ATOM 1404 O O . ARG A 1 178 ? -8.925 10.894 0.671 1.00 97.44 178 ARG A O 1
ATOM 1411 N N . THR A 1 179 ? -9.582 12.141 -1.082 1.00 98.19 179 THR A N 1
ATOM 1412 C CA . THR A 1 179 ? -10.986 11.718 -1.018 1.00 98.19 179 THR A CA 1
ATOM 1413 C C . THR A 1 179 ? -11.195 10.340 -1.637 1.00 98.19 179 THR A C 1
ATOM 1415 O O . THR A 1 179 ? -10.372 9.861 -2.429 1.00 98.19 179 THR A O 1
ATOM 1418 N N . HIS A 1 180 ? -12.326 9.700 -1.330 1.00 97.81 180 HIS A N 1
ATOM 1419 C CA . HIS A 1 180 ? -12.711 8.459 -2.005 1.00 97.81 180 HIS A CA 1
ATOM 1420 C C . HIS A 1 180 ? -12.750 8.617 -3.529 1.00 97.81 180 HIS A C 1
ATOM 1422 O O . HIS A 1 180 ? -12.299 7.726 -4.246 1.00 97.81 180 HIS A O 1
ATOM 1428 N N . HIS A 1 181 ? -13.255 9.746 -4.033 1.00 96.06 181 HIS A N 1
ATOM 1429 C CA . HIS A 1 181 ? -13.332 10.015 -5.463 1.00 96.06 181 HIS A CA 1
ATOM 1430 C C . HIS A 1 181 ? -11.948 10.056 -6.114 1.00 96.06 181 HIS A C 1
ATOM 1432 O O . HIS A 1 181 ? -11.747 9.393 -7.131 1.00 96.06 181 HIS A O 1
ATOM 1438 N N . GLN A 1 182 ? -10.991 10.762 -5.504 1.00 95.06 182 GLN A N 1
ATOM 1439 C CA . GLN A 1 182 ? -9.619 10.861 -6.008 1.00 95.06 182 GLN A CA 1
ATOM 1440 C C . GLN A 1 182 ? -8.908 9.503 -6.005 1.00 95.06 182 GLN A C 1
ATOM 1442 O O . GLN A 1 182 ? -8.238 9.147 -6.974 1.00 95.06 182 GLN A O 1
ATOM 1447 N N . ASN A 1 183 ? -9.055 8.725 -4.929 1.00 94.25 183 ASN A N 1
ATOM 1448 C CA . ASN A 1 183 ? -8.454 7.393 -4.848 1.00 94.25 183 ASN A CA 1
ATOM 1449 C C . ASN A 1 183 ? -9.090 6.424 -5.852 1.00 94.25 183 ASN A C 1
ATOM 1451 O O . ASN A 1 183 ? -8.376 5.694 -6.538 1.00 94.25 183 ASN A O 1
ATOM 1455 N N . PHE A 1 184 ? -10.415 6.470 -6.010 1.00 93.44 184 PHE A N 1
ATOM 1456 C CA . PHE A 1 184 ? -11.119 5.670 -7.006 1.00 93.44 184 PHE A CA 1
ATOM 1457 C C . PHE A 1 184 ? -10.710 6.028 -8.442 1.00 93.44 184 PHE A C 1
ATOM 1459 O O . PHE A 1 184 ? -10.468 5.130 -9.245 1.00 93.44 184 PHE A O 1
ATOM 1466 N N . GLN A 1 185 ? -10.610 7.321 -8.771 1.00 91.88 185 GLN A N 1
ATOM 1467 C CA . GLN A 1 185 ? -10.161 7.772 -10.091 1.00 91.88 185 GLN A CA 1
ATOM 1468 C C . GLN A 1 185 ? -8.743 7.295 -10.388 1.00 91.88 185 GLN A C 1
ATOM 1470 O O . GLN A 1 185 ? -8.527 6.708 -11.442 1.00 91.88 185 GLN A O 1
ATOM 1475 N N . ASN A 1 186 ? -7.810 7.460 -9.445 1.00 88.88 186 ASN A N 1
ATOM 1476 C CA . ASN A 1 186 ? -6.448 6.952 -9.604 1.00 88.88 186 ASN A CA 1
ATOM 1477 C C . ASN A 1 186 ? -6.433 5.440 -9.872 1.00 88.88 186 ASN A C 1
ATOM 1479 O O . ASN A 1 186 ? -5.801 4.994 -10.826 1.00 88.88 186 ASN A O 1
ATOM 1483 N N . ALA A 1 187 ? -7.166 4.656 -9.074 1.00 86.88 187 ALA A N 1
ATOM 1484 C CA . ALA A 1 187 ? -7.242 3.209 -9.259 1.00 86.88 187 ALA A CA 1
ATOM 1485 C C . ALA A 1 187 ? -7.847 2.824 -10.622 1.00 86.88 187 ALA A C 1
ATOM 1487 O O . ALA A 1 187 ? -7.368 1.895 -11.271 1.00 86.88 187 ALA A O 1
ATOM 1488 N N . MET A 1 188 ? -8.878 3.547 -11.074 1.00 86.06 188 MET A N 1
ATOM 1489 C CA . MET A 1 188 ? -9.507 3.316 -12.374 1.00 86.06 188 MET A CA 1
ATOM 1490 C C . MET A 1 188 ? -8.570 3.661 -13.530 1.00 86.06 188 MET A C 1
ATOM 1492 O O . MET A 1 188 ? -8.472 2.873 -14.464 1.00 86.06 188 MET A O 1
ATOM 1496 N N . THR A 1 189 ? -7.864 4.792 -13.465 1.00 84.56 189 THR A N 1
ATOM 1497 C CA . THR A 1 189 ? -6.887 5.187 -14.487 1.00 84.56 189 THR A CA 1
ATOM 1498 C C . THR A 1 189 ? -5.806 4.123 -14.629 1.00 84.56 189 THR A C 1
ATOM 1500 O O . THR A 1 189 ? -5.606 3.625 -15.731 1.00 84.56 189 THR A O 1
ATOM 1503 N N . CYS A 1 190 ? -5.212 3.661 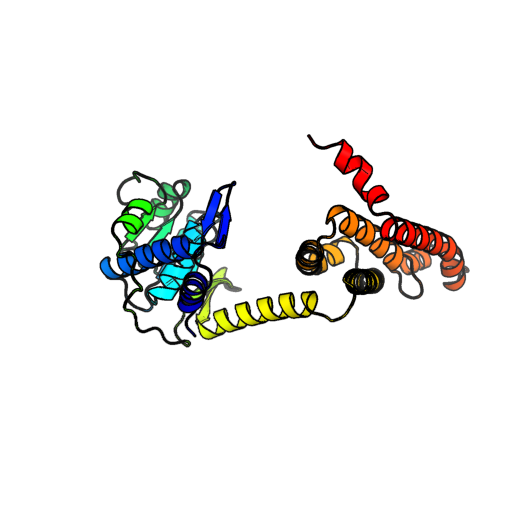-13.522 1.00 79.00 190 CYS A N 1
ATOM 1504 C CA . CYS A 1 190 ? -4.221 2.583 -13.570 1.00 79.00 190 CYS A CA 1
ATOM 1505 C C . CYS A 1 190 ? -4.797 1.283 -14.161 1.00 79.00 190 CYS A C 1
ATOM 1507 O O . CYS A 1 190 ? -4.152 0.625 -14.975 1.00 79.00 190 CYS A O 1
ATOM 1509 N N . ALA A 1 191 ? -6.023 0.903 -13.782 1.00 76.81 191 ALA A N 1
ATOM 1510 C CA . ALA A 1 191 ? -6.664 -0.301 -14.310 1.00 76.81 191 ALA A CA 1
ATOM 1511 C C . ALA A 1 191 ? -6.991 -0.190 -15.810 1.00 76.81 191 ALA A C 1
ATOM 1513 O O . ALA A 1 191 ? -6.880 -1.179 -16.539 1.00 76.81 191 ALA A O 1
ATOM 1514 N N . LEU A 1 192 ? -7.405 0.993 -16.272 1.00 75.44 192 LEU A N 1
ATOM 1515 C CA . LEU A 1 192 ? -7.669 1.274 -17.681 1.00 75.44 192 LEU A CA 1
ATOM 1516 C C . LEU A 1 192 ? -6.381 1.290 -18.493 1.00 75.44 192 LEU A C 1
ATOM 1518 O O . LEU A 1 192 ? -6.373 0.694 -19.558 1.00 75.44 192 LEU A O 1
ATOM 1522 N N . GLU A 1 193 ? -5.303 1.893 -17.994 1.00 73.31 193 GLU A N 1
ATOM 1523 C CA . GLU A 1 193 ? -3.988 1.866 -18.643 1.00 73.31 193 GLU A CA 1
ATOM 1524 C C . GLU A 1 193 ? -3.486 0.429 -18.810 1.00 73.31 193 GLU A C 1
ATOM 1526 O O . GLU A 1 193 ? -3.137 0.025 -19.918 1.00 73.31 193 GLU A O 1
ATOM 1531 N N . MET A 1 194 ? -3.546 -0.385 -17.748 1.00 65.69 194 MET A N 1
ATOM 1532 C CA . MET A 1 194 ? -3.175 -1.802 -17.834 1.00 65.69 194 MET A CA 1
ATOM 1533 C C . MET A 1 194 ? -4.043 -2.559 -18.841 1.00 65.69 194 MET A C 1
ATOM 1535 O O . MET A 1 194 ? -3.523 -3.319 -19.654 1.00 65.69 194 MET A O 1
ATOM 1539 N N . LYS A 1 195 ? -5.366 -2.350 -18.819 1.00 67.44 195 LYS A N 1
ATOM 1540 C CA . LYS A 1 195 ? -6.263 -2.994 -19.784 1.00 67.44 195 LYS A CA 1
ATOM 1541 C C . LYS A 1 195 ? -5.999 -2.533 -21.207 1.00 67.44 195 LYS A C 1
ATOM 1543 O O . LYS A 1 195 ? -5.932 -3.390 -22.069 1.00 67.44 195 LYS A O 1
ATOM 1548 N N . LEU A 1 196 ? -5.838 -1.232 -21.443 1.00 60.84 196 LEU A N 1
ATOM 1549 C CA . LEU A 1 196 ? -5.612 -0.648 -22.763 1.00 60.84 196 LEU A CA 1
ATOM 1550 C C . LEU A 1 196 ? -4.372 -1.256 -23.414 1.00 60.84 196 LEU A C 1
ATOM 1552 O O . LEU A 1 196 ? -4.428 -1.648 -24.575 1.00 60.84 196 LEU A O 1
ATOM 1556 N N . VAL A 1 197 ? -3.279 -1.378 -22.657 1.00 60.66 197 VAL A N 1
ATOM 1557 C CA . VAL A 1 197 ? -2.050 -1.993 -23.164 1.00 60.66 197 VAL A CA 1
ATOM 1558 C C . VAL A 1 197 ? -2.270 -3.466 -23.504 1.00 60.66 197 VAL A C 1
ATOM 1560 O O . VAL A 1 197 ? -1.822 -3.917 -24.553 1.00 60.66 197 VAL A O 1
ATOM 1563 N N . VAL A 1 198 ? -2.987 -4.207 -22.656 1.00 59.59 198 VAL A N 1
ATOM 1564 C CA . VAL A 1 198 ? -3.197 -5.652 -22.845 1.00 59.59 198 VAL A CA 1
ATOM 1565 C C . VAL A 1 198 ? -4.288 -5.966 -23.883 1.00 59.59 198 VAL A C 1
ATOM 1567 O O . VAL A 1 198 ? -4.296 -7.045 -24.460 1.00 59.59 198 VAL A O 1
ATOM 1570 N N . SER A 1 199 ? -5.212 -5.039 -24.149 1.00 63.84 199 SER A N 1
ATOM 1571 C CA . SER A 1 199 ? -6.340 -5.221 -25.072 1.00 63.84 199 SER A CA 1
ATOM 1572 C C . SER A 1 199 ? -6.116 -4.615 -26.458 1.00 63.84 199 SER A C 1
ATOM 1574 O O . SER A 1 199 ? -7.068 -4.520 -27.235 1.00 63.84 199 SER A O 1
ATOM 1576 N N . PHE A 1 200 ? -4.909 -4.133 -26.764 1.00 65.31 200 PHE A N 1
ATOM 1577 C CA . PHE A 1 200 ? -4.615 -3.594 -28.088 1.00 65.31 200 PHE A CA 1
ATOM 1578 C C . PHE A 1 200 ? -4.753 -4.716 -29.136 1.00 65.31 200 PHE A C 1
ATOM 1580 O O . PHE A 1 200 ? -4.248 -5.811 -28.904 1.00 65.31 200 PHE A O 1
ATOM 1587 N N . PRO A 1 201 ? -5.401 -4.489 -30.296 1.00 73.44 201 PRO A N 1
ATOM 1588 C CA . PRO A 1 201 ? -5.636 -5.523 -31.315 1.00 73.44 201 PRO A CA 1
ATOM 1589 C C . PRO A 1 201 ? -4.369 -5.912 -32.100 1.00 73.44 201 PRO A C 1
ATOM 1591 O O . PRO A 1 201 ? -4.446 -6.304 -33.264 1.00 73.44 201 PRO A O 1
ATOM 1594 N N . PHE A 1 202 ? -3.195 -5.770 -31.493 1.00 76.75 202 PHE A N 1
ATOM 1595 C CA . PHE A 1 202 ? -1.920 -6.120 -32.089 1.00 76.75 202 PHE A CA 1
ATOM 1596 C C . PHE A 1 202 ? -1.350 -7.375 -31.433 1.00 76.75 202 PHE A C 1
ATOM 1598 O O . PHE A 1 202 ? -1.569 -7.584 -30.244 1.00 76.75 202 PHE A O 1
ATOM 1605 N N . PRO A 1 203 ? -0.586 -8.194 -32.175 1.00 83.44 203 PRO A N 1
ATOM 1606 C CA . PRO A 1 203 ? 0.136 -9.310 -31.582 1.00 83.44 203 PRO A CA 1
ATOM 1607 C C . PRO A 1 203 ? 1.046 -8.830 -30.445 1.00 83.44 203 PRO A C 1
ATOM 1609 O O . PRO A 1 203 ? 1.773 -7.850 -30.623 1.00 83.44 203 PRO A O 1
ATOM 1612 N N . ASP A 1 204 ? 1.073 -9.548 -29.321 1.00 83.88 204 ASP A N 1
ATOM 1613 C CA . ASP A 1 204 ? 1.858 -9.187 -28.128 1.00 83.88 204 ASP A CA 1
ATOM 1614 C C . ASP A 1 204 ? 3.337 -8.910 -28.458 1.00 83.88 204 ASP A C 1
ATOM 1616 O O . ASP A 1 204 ? 3.949 -7.972 -27.943 1.00 83.88 204 ASP A O 1
ATOM 1620 N N . ILE A 1 205 ? 3.903 -9.670 -29.405 1.00 83.56 205 ILE A N 1
ATOM 1621 C CA . ILE A 1 205 ? 5.281 -9.496 -29.887 1.00 83.56 205 ILE A CA 1
ATOM 1622 C C . ILE A 1 205 ? 5.519 -8.135 -30.559 1.00 83.56 205 ILE A C 1
ATOM 1624 O O . ILE A 1 205 ? 6.615 -7.583 -30.479 1.00 83.56 205 ILE A O 1
ATOM 1628 N N . MET A 1 206 ? 4.496 -7.568 -31.200 1.00 85.12 206 MET A N 1
ATOM 1629 C CA . MET A 1 206 ? 4.569 -6.258 -31.840 1.00 85.12 206 MET A CA 1
ATOM 1630 C C . MET A 1 206 ? 4.601 -5.146 -30.791 1.00 85.12 206 MET A C 1
ATOM 1632 O O . MET A 1 206 ? 5.371 -4.198 -30.926 1.00 85.12 206 MET A O 1
ATOM 1636 N N . ILE A 1 207 ? 3.815 -5.291 -29.720 1.00 85.62 207 ILE A N 1
ATOM 1637 C CA . ILE A 1 207 ? 3.815 -4.360 -28.585 1.00 85.62 207 ILE A CA 1
ATOM 1638 C C . ILE A 1 207 ? 5.186 -4.389 -27.901 1.00 85.62 207 ILE A C 1
ATOM 1640 O O . ILE A 1 207 ? 5.784 -3.335 -27.690 1.00 85.62 207 ILE A O 1
ATOM 1644 N N . VAL A 1 208 ? 5.739 -5.585 -27.660 1.00 86.25 208 VAL A N 1
ATOM 1645 C CA . VAL A 1 208 ? 7.114 -5.738 -27.158 1.00 86.25 208 VAL A CA 1
ATOM 1646 C C . VAL A 1 208 ? 8.126 -5.099 -28.112 1.00 86.25 208 VAL A C 1
ATOM 1648 O O . VAL A 1 208 ? 9.016 -4.392 -27.651 1.00 86.25 208 VAL A O 1
ATOM 1651 N N . GLY A 1 209 ? 7.981 -5.270 -29.429 1.00 87.31 209 GLY A N 1
ATOM 1652 C CA . GLY A 1 209 ? 8.841 -4.621 -30.424 1.00 87.31 209 GLY A CA 1
ATOM 1653 C C . GLY A 1 209 ? 8.815 -3.089 -30.345 1.00 87.31 209 GLY A C 1
ATOM 1654 O O . GLY A 1 209 ? 9.866 -2.452 -30.388 1.00 87.31 209 GLY A O 1
ATOM 1655 N N . VAL A 1 210 ? 7.637 -2.488 -30.149 1.00 88.44 210 VAL A N 1
ATOM 1656 C CA . VAL A 1 210 ? 7.502 -1.037 -29.926 1.00 88.44 210 VAL A CA 1
ATOM 1657 C C . VAL A 1 210 ? 8.163 -0.618 -28.613 1.00 88.44 210 VAL A C 1
ATOM 1659 O O . VAL A 1 210 ? 8.875 0.385 -28.588 1.00 88.44 210 VAL A O 1
ATOM 1662 N N . MET A 1 211 ? 7.988 -1.392 -27.537 1.00 89.94 211 MET A N 1
ATOM 1663 C CA . MET A 1 211 ? 8.666 -1.143 -26.259 1.00 89.94 211 MET A CA 1
ATOM 1664 C C . MET A 1 211 ? 10.192 -1.169 -26.428 1.00 89.94 211 MET A C 1
ATOM 1666 O O . MET A 1 211 ? 10.872 -0.281 -25.921 1.00 89.94 211 MET A O 1
ATOM 1670 N N . GLN A 1 212 ? 10.731 -2.128 -27.189 1.00 88.06 212 GLN A N 1
ATOM 1671 C CA . GLN A 1 212 ? 12.165 -2.191 -27.491 1.00 88.06 212 GLN A CA 1
ATOM 1672 C C . GLN A 1 212 ? 12.639 -0.978 -28.304 1.00 88.06 212 GLN A C 1
ATOM 1674 O O . GLN A 1 212 ? 13.667 -0.385 -27.983 1.00 88.06 212 GLN A O 1
ATOM 1679 N N . LEU A 1 213 ? 11.872 -0.548 -29.310 1.00 88.69 213 LEU A N 1
ATOM 1680 C CA . LEU A 1 213 ? 12.211 0.640 -30.096 1.00 88.69 213 LEU A CA 1
ATOM 1681 C C . LEU A 1 213 ? 12.246 1.908 -29.230 1.00 88.69 213 LEU A C 1
ATOM 1683 O O . LEU A 1 213 ? 13.169 2.713 -29.349 1.00 88.69 213 LEU A O 1
ATOM 1687 N N . LEU A 1 214 ? 11.272 2.070 -28.331 1.00 89.62 214 LEU A N 1
ATOM 1688 C CA . LEU A 1 214 ? 11.244 3.185 -27.383 1.00 89.62 214 LEU A CA 1
ATOM 1689 C C . LEU A 1 214 ? 12.471 3.176 -26.462 1.00 89.62 214 LEU A C 1
ATOM 1691 O O . LEU A 1 214 ? 13.034 4.237 -26.199 1.00 89.62 214 LEU A O 1
ATOM 1695 N N . MET A 1 215 ? 12.932 1.999 -26.029 1.00 87.81 215 MET A N 1
ATOM 1696 C CA . MET A 1 215 ? 14.155 1.866 -25.228 1.00 87.81 215 MET A CA 1
ATOM 1697 C C . MET A 1 215 ? 15.404 2.329 -25.982 1.00 87.81 215 MET A C 1
ATOM 1699 O O . MET A 1 215 ? 16.230 3.029 -25.398 1.00 87.81 215 MET A O 1
ATOM 1703 N N . ILE A 1 216 ? 15.528 1.998 -27.273 1.00 88.12 216 ILE A N 1
ATOM 1704 C CA . ILE A 1 216 ? 16.640 2.479 -28.111 1.00 88.12 216 ILE A CA 1
ATOM 1705 C C . ILE A 1 216 ? 16.626 4.010 -28.178 1.00 88.12 216 ILE A C 1
ATOM 1707 O O . ILE A 1 216 ? 17.666 4.642 -27.994 1.00 88.12 216 ILE A O 1
ATOM 1711 N N . VAL A 1 217 ? 15.451 4.610 -28.405 1.00 88.25 217 VAL A N 1
ATOM 1712 C CA . VAL A 1 217 ? 15.293 6.072 -28.482 1.00 88.25 217 VAL A CA 1
ATOM 1713 C C . VAL A 1 217 ? 15.618 6.739 -27.144 1.00 88.25 217 VAL A C 1
ATOM 1715 O O . VAL A 1 217 ? 16.316 7.744 -27.118 1.00 88.25 217 VAL A O 1
ATOM 1718 N N . LEU A 1 218 ? 15.170 6.188 -26.015 1.00 86.94 218 LEU A N 1
ATOM 1719 C CA . LEU A 1 218 ? 15.538 6.722 -24.698 1.00 86.94 218 LEU A CA 1
ATOM 1720 C C . LEU A 1 218 ? 17.047 6.603 -24.440 1.00 86.94 218 LEU A C 1
ATOM 1722 O O . LEU A 1 218 ? 17.656 7.536 -23.914 1.00 86.94 218 LEU A O 1
ATOM 1726 N N . GLY A 1 219 ? 17.662 5.501 -24.881 1.00 84.69 219 GLY A N 1
ATOM 1727 C CA . GLY A 1 219 ? 19.103 5.245 -24.792 1.00 84.69 219 GLY A CA 1
ATOM 1728 C C . GLY A 1 219 ? 19.974 6.282 -25.496 1.00 84.69 219 GLY A C 1
ATOM 1729 O O . GLY A 1 219 ? 21.143 6.433 -25.140 1.00 84.69 219 GLY A O 1
ATOM 1730 N N . THR A 1 220 ? 19.432 7.040 -26.455 1.00 86.56 220 THR A N 1
ATOM 1731 C CA . THR A 1 220 ? 20.194 8.131 -27.075 1.00 86.56 220 THR A CA 1
ATOM 1732 C C . THR A 1 220 ? 20.346 9.349 -26.164 1.00 86.56 220 THR A C 1
ATOM 1734 O O . THR A 1 220 ? 21.245 10.151 -26.391 1.00 86.56 220 THR A O 1
ATOM 1737 N N . PHE A 1 221 ? 19.495 9.503 -25.145 1.00 83.44 221 PHE A N 1
ATOM 1738 C CA . PHE A 1 221 ? 19.455 10.694 -24.284 1.00 83.44 221 PHE A CA 1
ATOM 1739 C C . PHE A 1 221 ? 19.779 10.419 -22.818 1.00 83.44 221 PHE A C 1
ATOM 1741 O O . PHE A 1 221 ? 20.098 11.353 -22.087 1.00 83.44 221 PHE A O 1
ATOM 1748 N N . MET A 1 222 ? 19.644 9.171 -22.374 1.00 86.12 222 MET A N 1
ATOM 1749 C CA . MET A 1 222 ? 19.711 8.803 -20.964 1.00 86.12 222 MET A CA 1
ATOM 1750 C C . MET A 1 222 ? 20.574 7.565 -20.756 1.00 86.12 222 MET A C 1
ATOM 1752 O O . MET A 1 222 ? 20.669 6.690 -21.617 1.00 86.12 222 MET A O 1
ATOM 1756 N N . GLU A 1 223 ? 21.213 7.483 -19.596 1.00 87.19 223 GLU A N 1
ATOM 1757 C CA . GLU A 1 223 ? 22.005 6.327 -19.210 1.00 87.19 223 GLU A CA 1
ATOM 1758 C C . GLU A 1 223 ? 21.121 5.105 -18.881 1.00 87.19 223 GLU A C 1
ATOM 1760 O O . GLU A 1 223 ? 19.981 5.259 -18.423 1.00 87.19 223 GLU A O 1
ATOM 1765 N N . PRO A 1 224 ? 21.644 3.873 -19.046 1.00 85.38 224 PRO A N 1
ATOM 1766 C CA . PRO A 1 224 ? 20.864 2.640 -18.904 1.00 85.38 224 PRO A CA 1
ATOM 1767 C C . PRO A 1 224 ? 20.148 2.501 -17.556 1.00 85.38 224 PRO A C 1
ATOM 1769 O O . PRO A 1 224 ? 19.003 2.058 -17.498 1.00 85.38 224 PRO A O 1
ATOM 1772 N N . VAL A 1 225 ? 20.802 2.911 -16.464 1.00 86.69 225 VAL A N 1
ATOM 1773 C CA . VAL A 1 225 ? 20.243 2.810 -15.105 1.00 86.69 225 VAL A CA 1
ATOM 1774 C C . VAL A 1 225 ? 18.988 3.670 -14.960 1.00 86.69 225 VAL A C 1
ATOM 1776 O O . VAL A 1 225 ? 17.964 3.184 -14.477 1.00 86.69 225 VAL A O 1
ATOM 1779 N N . SER A 1 226 ? 19.031 4.912 -15.440 1.00 88.06 226 SER A N 1
ATOM 1780 C CA . SER A 1 226 ? 17.893 5.833 -15.379 1.00 88.06 226 SER A CA 1
ATOM 1781 C C . SER A 1 226 ? 16.730 5.364 -16.246 1.00 88.06 226 SER A C 1
ATOM 1783 O O . SER A 1 226 ? 15.577 5.414 -15.815 1.00 88.06 226 SER A O 1
ATOM 1785 N N . ILE A 1 227 ? 17.020 4.817 -17.429 1.00 87.88 227 ILE A N 1
ATOM 1786 C CA . ILE A 1 227 ? 15.989 4.227 -18.287 1.00 87.88 227 ILE A CA 1
ATOM 1787 C C . ILE A 1 227 ? 15.334 3.034 -17.586 1.00 87.88 227 ILE A C 1
ATOM 1789 O O . ILE A 1 227 ? 14.105 2.968 -17.548 1.00 87.88 227 ILE A O 1
ATOM 1793 N N . MET A 1 228 ? 16.112 2.120 -16.991 1.00 87.81 228 MET A N 1
ATOM 1794 C CA . MET A 1 228 ? 15.568 0.962 -16.267 1.00 87.81 228 MET A CA 1
ATOM 1795 C C . MET A 1 228 ? 14.663 1.389 -15.111 1.00 87.81 228 MET A C 1
ATOM 1797 O O . MET A 1 228 ? 13.565 0.853 -14.974 1.00 87.81 228 MET A O 1
ATOM 1801 N N . MET A 1 229 ? 15.072 2.383 -14.317 1.00 86.75 229 MET A N 1
ATOM 1802 C CA . MET A 1 229 ? 14.268 2.873 -13.191 1.00 86.75 229 MET A CA 1
ATOM 1803 C C . MET A 1 229 ? 12.912 3.446 -13.619 1.00 86.75 229 MET A C 1
ATOM 1805 O O . MET A 1 229 ? 11.931 3.277 -12.899 1.00 86.75 229 MET A O 1
ATOM 1809 N N . ILE A 1 230 ? 12.844 4.097 -14.783 1.00 86.25 230 ILE A N 1
ATOM 1810 C CA . ILE A 1 230 ? 11.601 4.684 -15.304 1.00 86.25 230 ILE A CA 1
ATOM 1811 C C . ILE A 1 230 ? 10.726 3.622 -15.977 1.00 86.25 230 ILE A C 1
ATOM 1813 O O . ILE A 1 230 ? 9.516 3.570 -15.764 1.00 86.25 230 ILE A O 1
ATOM 1817 N N . THR A 1 231 ? 11.326 2.775 -16.810 1.00 88.00 231 THR A N 1
ATOM 1818 C CA . THR A 1 231 ? 10.581 1.919 -17.743 1.00 88.00 231 THR A CA 1
ATOM 1819 C C . THR A 1 231 ? 10.224 0.557 -17.161 1.00 88.00 231 THR A C 1
ATOM 1821 O O . THR A 1 231 ? 9.126 0.071 -17.423 1.00 88.00 231 THR A O 1
ATOM 1824 N N . PHE A 1 232 ? 11.075 -0.069 -16.340 1.00 89.62 232 PHE A N 1
ATOM 1825 C CA . PHE A 1 232 ? 10.803 -1.412 -15.806 1.00 89.62 232 PHE A CA 1
ATOM 1826 C C . PHE A 1 232 ? 9.549 -1.499 -14.935 1.00 89.62 232 PHE A C 1
ATOM 1828 O O . PHE A 1 232 ? 8.809 -2.471 -15.109 1.00 89.62 232 PHE A O 1
ATOM 1835 N N . PRO A 1 233 ? 9.236 -0.521 -14.063 1.00 85.44 233 PRO A N 1
ATOM 1836 C CA . PRO A 1 233 ? 7.982 -0.539 -13.312 1.00 85.44 233 PRO A CA 1
ATOM 1837 C C . PRO A 1 233 ? 6.737 -0.574 -14.209 1.00 85.44 233 PRO A C 1
ATOM 1839 O O . PRO A 1 233 ? 5.733 -1.172 -13.830 1.00 85.44 233 PRO A O 1
ATOM 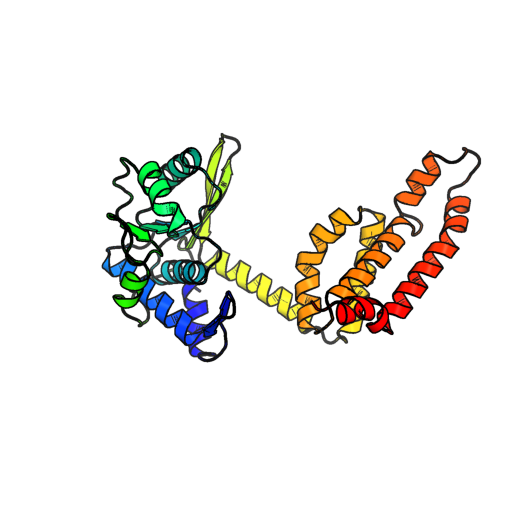1842 N N . VAL A 1 234 ? 6.814 0.021 -15.405 1.00 85.25 234 VAL A N 1
ATOM 1843 C CA . VAL A 1 234 ? 5.718 0.057 -16.384 1.00 85.25 234 VAL A CA 1
ATOM 1844 C C . VAL A 1 234 ? 5.728 -1.186 -17.277 1.00 85.25 234 VAL A C 1
ATOM 1846 O O . VAL A 1 234 ? 4.689 -1.799 -17.503 1.00 85.25 234 VAL A O 1
ATOM 1849 N N . TYR A 1 235 ? 6.898 -1.591 -17.773 1.00 88.75 235 TYR A N 1
ATOM 1850 C CA . TYR A 1 235 ? 7.045 -2.651 -18.773 1.00 88.75 235 TYR A CA 1
ATOM 1851 C C . TYR A 1 235 ? 6.949 -4.058 -18.179 1.00 88.75 235 TYR A C 1
ATOM 1853 O O . TYR A 1 235 ? 6.352 -4.936 -18.798 1.00 88.75 235 TYR A O 1
ATOM 1861 N N . MET A 1 236 ? 7.465 -4.293 -16.968 1.00 89.06 236 MET A N 1
ATOM 1862 C CA . MET A 1 236 ? 7.467 -5.633 -16.363 1.00 89.06 236 MET A CA 1
ATOM 1863 C C . MET A 1 236 ? 6.062 -6.207 -16.114 1.00 89.06 236 MET A C 1
ATOM 1865 O O . MET A 1 236 ? 5.862 -7.393 -16.390 1.00 89.06 236 MET A O 1
ATOM 1869 N N . PRO A 1 237 ? 5.067 -5.431 -15.635 1.00 83.44 237 PRO A N 1
ATOM 1870 C CA . PRO A 1 237 ? 3.688 -5.908 -15.558 1.00 83.44 237 PRO A CA 1
ATOM 1871 C C . PRO A 1 237 ? 3.117 -6.325 -16.918 1.00 83.44 237 PRO A C 1
ATOM 1873 O O . PRO A 1 237 ? 2.466 -7.363 -16.999 1.00 83.44 237 PRO A O 1
ATOM 1876 N N . ILE A 1 238 ? 3.402 -5.563 -17.981 1.00 84.25 238 ILE A N 1
ATOM 1877 C CA . ILE A 1 238 ? 2.923 -5.831 -19.348 1.00 84.25 238 ILE A CA 1
ATOM 1878 C C . ILE A 1 238 ? 3.532 -7.132 -19.884 1.00 84.25 238 ILE A C 1
ATOM 1880 O O . ILE A 1 238 ? 2.813 -8.017 -20.338 1.00 84.25 238 ILE A O 1
ATOM 1884 N N . VAL A 1 239 ? 4.853 -7.283 -19.759 1.00 86.94 239 VAL A N 1
ATOM 1885 C CA . VAL A 1 239 ? 5.602 -8.479 -20.184 1.00 86.94 239 VAL A CA 1
ATOM 1886 C C . VAL A 1 239 ? 5.055 -9.734 -19.507 1.00 86.94 239 VAL A C 1
ATOM 1888 O O . VAL A 1 239 ? 4.782 -10.730 -20.176 1.00 86.94 239 VAL A O 1
ATOM 1891 N N . LYS A 1 240 ? 4.825 -9.669 -18.188 1.00 84.62 240 LYS A N 1
ATOM 1892 C CA . LYS A 1 240 ? 4.226 -10.776 -17.430 1.00 84.62 240 LYS A CA 1
ATOM 1893 C C . LYS A 1 240 ? 2.780 -11.047 -17.842 1.00 84.62 240 LYS A C 1
ATOM 1895 O O . LYS A 1 240 ? 2.390 -12.209 -17.897 1.00 84.62 240 LYS A O 1
ATOM 1900 N N . ALA A 1 241 ? 1.994 -10.007 -18.127 1.00 80.06 241 ALA A N 1
ATOM 1901 C CA . ALA A 1 241 ? 0.605 -10.152 -18.561 1.00 80.06 241 ALA A CA 1
ATOM 1902 C C . ALA A 1 241 ? 0.490 -10.849 -19.927 1.00 80.06 241 ALA A C 1
ATOM 1904 O O . ALA A 1 241 ? -0.405 -11.671 -20.102 1.00 80.06 241 ALA A O 1
ATOM 1905 N N . PHE A 1 242 ? 1.422 -10.587 -20.846 1.00 83.81 242 PHE A N 1
ATOM 1906 C CA . PHE A 1 242 ? 1.536 -11.286 -22.134 1.00 83.81 242 PHE A CA 1
ATOM 1907 C C . PHE A 1 242 ? 2.178 -12.682 -22.036 1.00 83.81 242 PHE A C 1
ATOM 1909 O O . PHE A 1 242 ? 2.275 -13.393 -23.030 1.00 83.81 242 PHE A O 1
ATOM 1916 N N . GLY A 1 243 ? 2.623 -13.104 -20.848 1.00 83.50 243 GLY A N 1
ATOM 1917 C CA . GLY A 1 243 ? 3.230 -14.422 -20.641 1.00 83.50 243 GLY A CA 1
ATOM 1918 C C . GLY A 1 243 ? 4.681 -14.544 -21.117 1.00 83.50 243 GLY A C 1
ATOM 1919 O O . GLY A 1 243 ? 5.192 -15.659 -21.215 1.00 83.50 243 GLY A O 1
ATOM 1920 N N . PHE A 1 244 ? 5.365 -13.430 -21.390 1.00 87.12 244 PHE A N 1
ATOM 1921 C CA . PHE A 1 244 ? 6.789 -13.436 -21.723 1.00 87.12 244 PHE A CA 1
ATOM 1922 C C . PHE A 1 244 ? 7.666 -13.583 -20.473 1.00 87.12 244 PHE A C 1
ATOM 1924 O O . PHE A 1 244 ? 7.322 -13.124 -19.380 1.00 87.12 244 PHE A O 1
ATOM 1931 N N . ASP A 1 245 ? 8.841 -14.193 -20.648 1.00 87.06 245 ASP A N 1
ATOM 1932 C CA . ASP A 1 245 ? 9.826 -14.354 -19.580 1.00 87.06 245 ASP A CA 1
ATOM 1933 C C . ASP A 1 245 ? 10.487 -12.994 -19.236 1.00 87.06 245 ASP A C 1
ATOM 1935 O O . ASP A 1 245 ? 11.058 -12.343 -20.122 1.00 87.06 2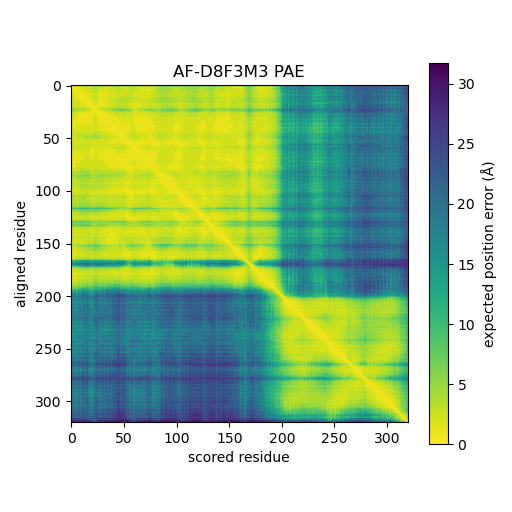45 ASP A O 1
ATOM 1939 N N . PRO A 1 246 ? 10.448 -12.542 -17.966 1.00 87.94 246 PRO A N 1
ATOM 1940 C CA . PRO A 1 246 ? 11.079 -11.289 -17.550 1.00 87.94 246 PRO A CA 1
ATOM 1941 C C . PRO A 1 246 ? 12.598 -11.238 -17.764 1.00 87.94 246 PRO A C 1
ATOM 1943 O O . PRO A 1 246 ? 13.134 -10.157 -18.003 1.00 87.94 246 PRO A O 1
ATOM 1946 N N . ILE A 1 247 ? 13.298 -12.374 -17.683 1.00 87.88 247 ILE A N 1
ATOM 1947 C CA . ILE A 1 247 ? 14.748 -12.472 -17.916 1.00 87.88 247 ILE A CA 1
ATOM 1948 C C . ILE A 1 247 ? 15.042 -12.236 -19.393 1.00 87.88 247 ILE A C 1
ATOM 1950 O O . ILE A 1 247 ? 15.924 -11.446 -19.727 1.00 87.88 247 ILE A O 1
ATOM 1954 N N . TRP A 1 248 ? 14.268 -12.868 -20.276 1.00 89.56 248 TRP A N 1
ATOM 1955 C CA . TRP A 1 248 ? 14.378 -12.649 -21.717 1.00 89.56 248 TRP A CA 1
ATOM 1956 C C . TRP A 1 248 ? 14.165 -11.175 -22.078 1.00 89.56 248 TRP A C 1
ATOM 1958 O O . TRP A 1 248 ? 14.984 -10.579 -22.779 1.00 89.56 248 TRP A O 1
ATOM 1968 N N . PHE A 1 249 ? 13.112 -10.559 -21.534 1.00 90.50 249 PHE A N 1
ATOM 1969 C CA . PHE A 1 249 ? 12.840 -9.140 -21.754 1.00 90.50 249 PHE A CA 1
ATOM 1970 C C . PHE A 1 249 ? 13.936 -8.232 -21.174 1.00 90.50 249 PHE A C 1
ATOM 1972 O O . PHE A 1 249 ? 14.333 -7.246 -21.803 1.00 90.50 249 PHE A O 1
ATOM 1979 N N . GLY A 1 250 ? 14.446 -8.565 -19.985 1.00 88.75 250 GLY A N 1
ATOM 1980 C CA . GLY A 1 250 ? 15.562 -7.859 -19.362 1.00 88.75 250 GLY A CA 1
ATOM 1981 C C . GLY A 1 250 ? 16.816 -7.897 -20.234 1.00 88.75 250 GLY A C 1
ATOM 1982 O O . GLY A 1 250 ? 17.432 -6.858 -20.457 1.00 88.75 250 GLY A O 1
ATOM 1983 N N . PHE A 1 251 ? 17.145 -9.057 -20.806 1.00 88.19 251 PHE A N 1
ATOM 1984 C CA . PHE A 1 251 ? 18.298 -9.206 -21.693 1.00 88.19 251 PHE A CA 1
ATOM 1985 C C . PHE A 1 251 ? 18.150 -8.398 -22.988 1.00 88.19 251 PHE A C 1
ATOM 1987 O O . PHE A 1 251 ? 19.081 -7.699 -23.388 1.00 88.19 251 PHE A O 1
ATOM 1994 N N . LEU A 1 252 ? 16.963 -8.423 -23.608 1.00 89.31 252 LEU A N 1
ATOM 1995 C CA . LEU A 1 252 ? 16.663 -7.562 -24.757 1.00 89.31 252 LEU A CA 1
ATOM 1996 C C . LEU A 1 252 ? 16.820 -6.081 -24.409 1.00 89.31 252 LEU A C 1
ATOM 1998 O O . LEU A 1 252 ? 17.377 -5.317 -25.193 1.00 89.31 252 LEU A O 1
ATOM 2002 N N . THR A 1 253 ? 16.375 -5.683 -23.217 1.00 88.94 253 THR A N 1
ATOM 2003 C CA . THR A 1 253 ? 16.509 -4.297 -22.768 1.00 88.94 253 THR A CA 1
ATOM 2004 C C . THR A 1 253 ? 17.977 -3.878 -22.655 1.00 88.94 253 THR A C 1
ATOM 2006 O O . THR A 1 253 ? 18.321 -2.781 -23.094 1.00 88.94 253 THR A O 1
ATOM 2009 N N . LEU A 1 254 ? 18.845 -4.733 -22.104 1.00 87.88 254 LEU A N 1
ATOM 2010 C CA . LEU A 1 254 ? 20.276 -4.434 -21.978 1.00 87.88 254 LEU A CA 1
ATOM 2011 C C . LEU A 1 254 ? 20.912 -4.164 -23.346 1.00 87.88 254 LEU A C 1
ATOM 2013 O O . LEU A 1 254 ? 21.576 -3.142 -23.520 1.00 87.88 254 LEU A O 1
ATOM 2017 N N . ILE A 1 255 ? 20.631 -5.020 -24.334 1.00 89.19 255 ILE A N 1
ATOM 2018 C CA . ILE A 1 255 ? 21.120 -4.822 -25.704 1.00 89.19 255 ILE A CA 1
ATOM 2019 C C . ILE A 1 255 ? 20.573 -3.513 -26.291 1.00 89.19 255 ILE A C 1
ATOM 2021 O O . ILE A 1 255 ? 21.324 -2.737 -26.879 1.00 89.19 255 ILE A O 1
ATOM 2025 N N . ASN A 1 256 ? 19.287 -3.216 -26.092 1.00 89.12 256 ASN A N 1
ATOM 2026 C CA . ASN A 1 256 ? 18.673 -1.990 -26.611 1.00 89.12 256 ASN A CA 1
ATOM 2027 C C . ASN A 1 256 ? 19.276 -0.712 -26.038 1.00 89.12 256 ASN A C 1
ATOM 2029 O O . ASN A 1 256 ? 19.460 0.266 -26.765 1.00 89.12 256 ASN A O 1
ATOM 2033 N N . MET A 1 257 ? 19.618 -0.719 -24.754 1.00 85.94 257 MET A N 1
ATOM 2034 C CA . MET A 1 257 ? 20.284 0.411 -24.116 1.00 85.94 257 MET A CA 1
ATOM 2035 C C . MET A 1 257 ? 21.696 0.613 -24.670 1.00 85.94 257 MET A C 1
ATOM 2037 O O . MET A 1 257 ? 22.083 1.746 -24.961 1.00 85.94 257 MET A O 1
ATOM 2041 N N . GLU A 1 258 ? 22.453 -0.467 -24.881 1.00 86.75 258 GLU A N 1
ATOM 2042 C CA . GLU A 1 258 ? 23.767 -0.383 -25.521 1.00 86.75 258 GLU A CA 1
ATOM 2043 C C . GLU A 1 258 ? 23.684 0.159 -26.950 1.00 86.75 258 GLU A C 1
ATOM 2045 O O . GLU A 1 258 ? 24.470 1.038 -27.319 1.00 86.75 258 GLU A O 1
ATOM 2050 N N . ILE A 1 259 ? 22.718 -0.326 -27.735 1.00 89.44 259 ILE A N 1
ATOM 2051 C CA . ILE A 1 259 ? 22.444 0.178 -29.082 1.00 89.44 259 ILE A CA 1
ATOM 2052 C C . ILE A 1 259 ? 22.137 1.676 -29.015 1.00 89.44 259 ILE A C 1
ATOM 2054 O O . ILE A 1 259 ? 22.792 2.452 -29.713 1.00 89.44 259 ILE A O 1
ATOM 2058 N N . GLY A 1 260 ? 21.208 2.109 -28.158 1.00 87.94 260 GLY A N 1
ATOM 2059 C CA . GLY A 1 260 ? 20.820 3.518 -28.028 1.00 87.94 260 GLY A CA 1
ATOM 2060 C C . GLY A 1 260 ? 22.004 4.441 -27.723 1.00 87.94 260 GLY A C 1
ATOM 2061 O O . GLY A 1 260 ? 22.205 5.446 -28.408 1.00 87.94 260 GLY A O 1
ATOM 2062 N N . MET A 1 261 ? 22.876 4.047 -26.791 1.00 89.44 261 MET A N 1
ATOM 2063 C CA . MET A 1 261 ? 24.069 4.827 -26.431 1.00 89.44 261 MET A CA 1
ATOM 2064 C C . MET A 1 261 ? 25.088 4.980 -27.573 1.00 89.44 261 MET A C 1
ATOM 2066 O O . MET A 1 261 ? 25.878 5.930 -27.568 1.00 89.44 261 MET A O 1
ATOM 2070 N N . LYS A 1 262 ? 25.085 4.052 -28.539 1.00 89.62 262 LYS A N 1
ATOM 2071 C CA . LYS A 1 262 ? 26.024 3.976 -29.673 1.00 89.62 262 LYS A CA 1
ATOM 2072 C C . LYS A 1 262 ? 25.393 4.360 -31.019 1.00 89.62 262 LYS A C 1
ATOM 2074 O O . LYS A 1 262 ? 26.100 4.373 -32.025 1.00 89.62 262 LYS A O 1
ATOM 2079 N N . THR A 1 263 ? 24.097 4.670 -31.070 1.00 87.75 263 THR A N 1
ATOM 2080 C CA . THR A 1 263 ? 23.375 4.890 -32.335 1.00 87.75 263 THR A CA 1
ATOM 2081 C C . THR A 1 263 ? 23.459 6.352 -32.796 1.00 87.75 263 THR A C 1
ATOM 2083 O O . THR A 1 263 ? 23.084 7.263 -32.052 1.00 87.75 263 THR A O 1
ATOM 2086 N N . PRO A 1 264 ? 23.928 6.627 -34.028 1.00 82.06 264 PRO A N 1
ATOM 2087 C CA . PRO A 1 264 ? 23.880 7.967 -34.607 1.00 82.06 264 PRO A CA 1
ATOM 2088 C C . PRO A 1 264 ? 22.437 8.481 -34.789 1.00 82.06 264 PRO A C 1
ATOM 2090 O O . PRO A 1 264 ? 21.538 7.685 -35.048 1.00 82.06 264 PRO A O 1
ATOM 2093 N N . PRO A 1 265 ? 22.195 9.803 -34.741 1.00 77.75 265 PRO A N 1
ATOM 2094 C CA . PRO A 1 265 ? 23.175 10.871 -34.554 1.00 77.75 265 PRO A CA 1
ATOM 2095 C C . PRO A 1 265 ? 23.350 11.294 -33.085 1.00 77.75 265 PRO A C 1
ATOM 2097 O O . PRO A 1 265 ? 24.075 12.248 -32.823 1.00 77.75 265 PRO A O 1
ATOM 2100 N N . PHE A 1 266 ? 22.670 10.634 -32.142 1.00 80.25 266 PHE A N 1
ATOM 2101 C CA . PHE A 1 266 ? 22.494 11.155 -30.783 1.00 80.25 266 PHE A CA 1
ATOM 2102 C C . PHE A 1 266 ? 23.168 10.341 -29.675 1.00 80.25 266 PHE A C 1
ATOM 2104 O O . PHE A 1 266 ? 23.255 10.838 -28.560 1.00 80.25 266 PHE A O 1
ATOM 2111 N N . GLY A 1 267 ? 23.669 9.134 -29.955 1.00 82.25 267 GLY A N 1
ATOM 2112 C CA . GLY A 1 267 ? 24.275 8.267 -28.944 1.00 82.25 267 GLY A CA 1
ATOM 2113 C C . GLY A 1 267 ? 25.314 8.996 -28.087 1.00 82.25 267 GLY A C 1
ATOM 2114 O O . GLY A 1 267 ? 26.352 9.431 -28.595 1.00 82.25 267 GLY A O 1
ATOM 2115 N N . MET A 1 268 ? 25.035 9.133 -26.785 1.00 85.00 268 MET A N 1
ATOM 2116 C CA . MET A 1 268 ? 25.846 9.936 -25.859 1.00 85.00 268 MET A CA 1
ATOM 2117 C C . MET A 1 268 ? 27.327 9.545 -25.872 1.00 85.00 268 MET A C 1
ATOM 2119 O O . MET A 1 268 ? 28.204 10.410 -25.829 1.00 85.00 268 MET A O 1
ATOM 2123 N N . VAL A 1 269 ? 27.622 8.248 -26.010 1.00 86.69 269 VAL A N 1
ATOM 2124 C CA . VAL A 1 269 ? 29.000 7.736 -26.050 1.00 86.69 269 VAL A CA 1
ATOM 2125 C C . VAL A 1 269 ? 29.756 8.264 -27.272 1.00 86.69 269 VAL A C 1
ATOM 2127 O O . VAL A 1 269 ? 30.953 8.528 -27.184 1.00 86.69 269 VAL A O 1
ATOM 2130 N N . LEU A 1 270 ? 29.074 8.508 -28.394 1.00 89.75 270 LEU A N 1
ATOM 2131 C CA . LEU A 1 270 ? 29.698 9.037 -29.610 1.00 89.75 270 LEU A CA 1
ATOM 2132 C C . LEU A 1 270 ? 30.163 10.487 -29.425 1.00 89.75 270 LEU A C 1
ATOM 2134 O O . LEU A 1 270 ? 31.214 10.867 -29.944 1.00 89.75 270 LEU A O 1
ATOM 2138 N N . PHE A 1 271 ? 29.418 11.294 -28.663 1.00 87.75 271 PHE A N 1
ATOM 2139 C CA . PHE A 1 271 ? 29.814 12.669 -28.338 1.00 87.75 271 PHE A CA 1
ATOM 2140 C C . PHE A 1 271 ? 30.974 12.712 -27.348 1.00 87.75 271 PHE A C 1
ATOM 2142 O O . PHE A 1 271 ? 31.903 13.501 -27.531 1.00 87.75 271 PHE A O 1
ATOM 2149 N N . VAL A 1 272 ? 30.975 11.817 -26.356 1.00 87.88 272 VAL A N 1
ATOM 2150 C CA . VAL A 1 272 ? 32.123 11.640 -25.456 1.00 87.88 272 VAL A CA 1
ATOM 2151 C C . VAL A 1 272 ? 33.363 11.238 -26.259 1.00 87.88 272 VAL A C 1
ATOM 2153 O O . VAL A 1 272 ? 34.412 11.866 -26.120 1.00 87.88 272 VAL A O 1
ATOM 2156 N N . MET A 1 273 ? 33.233 10.271 -27.178 1.00 89.00 273 MET A N 1
ATOM 2157 C CA . MET A 1 273 ? 34.310 9.894 -28.098 1.00 89.00 273 MET A CA 1
ATOM 2158 C C . MET A 1 273 ? 34.802 11.093 -28.910 1.00 89.00 273 MET A C 1
ATOM 2160 O O . MET A 1 273 ? 36.010 11.298 -29.019 1.00 89.00 273 MET A O 1
ATOM 2164 N N . LYS A 1 274 ? 33.898 11.929 -29.437 1.00 89.81 274 LYS A N 1
ATOM 2165 C CA . LYS A 1 274 ? 34.278 13.130 -30.193 1.00 89.81 274 LYS A CA 1
ATOM 2166 C C . LYS A 1 274 ? 35.097 14.126 -29.366 1.00 89.81 274 LYS A C 1
ATOM 2168 O O . LYS A 1 274 ? 35.957 14.796 -29.943 1.00 89.81 274 LYS A O 1
ATOM 2173 N N . GLY A 1 275 ? 34.848 14.203 -28.059 1.00 89.31 275 GLY A N 1
ATOM 2174 C CA . GLY A 1 275 ? 35.585 15.053 -27.123 1.00 89.31 275 GLY A CA 1
ATOM 2175 C C . GLY A 1 275 ? 37.014 14.585 -26.826 1.00 89.31 275 GLY A C 1
ATOM 2176 O O . GLY A 1 275 ? 37.855 15.418 -26.506 1.00 89.31 275 GLY A O 1
ATOM 2177 N N . VAL A 1 276 ? 37.308 13.285 -26.963 1.00 91.19 276 VAL A N 1
ATOM 2178 C CA . VAL A 1 276 ? 38.628 12.709 -26.624 1.00 91.19 276 VAL A CA 1
ATOM 2179 C C . VAL A 1 276 ? 39.503 12.381 -27.839 1.00 91.19 276 VAL A C 1
ATOM 2181 O O . VAL A 1 276 ? 40.721 12.272 -27.708 1.00 91.19 276 VAL A O 1
ATOM 2184 N N . VAL A 1 277 ? 38.917 12.216 -29.031 1.00 91.06 277 VAL A N 1
ATOM 2185 C CA . VAL A 1 277 ? 39.682 11.946 -30.262 1.00 91.06 277 VAL A CA 1
ATOM 2186 C C . VAL A 1 277 ? 40.330 13.220 -30.830 1.00 91.06 277 VAL A C 1
ATOM 2188 O O . VAL A 1 277 ? 39.815 14.321 -30.627 1.00 91.06 277 VAL A O 1
ATOM 2191 N N . PRO A 1 278 ? 41.417 13.103 -31.623 1.00 90.75 278 PRO A N 1
ATOM 2192 C CA . PRO A 1 278 ? 42.070 14.255 -32.243 1.00 90.75 278 PRO A CA 1
ATOM 2193 C C . PRO A 1 278 ? 41.098 15.145 -33.027 1.00 90.75 278 PRO A C 1
ATOM 2195 O O . PRO A 1 278 ? 40.202 14.636 -33.706 1.00 90.75 278 PRO A O 1
ATOM 2198 N N . SER A 1 279 ? 41.327 16.463 -33.016 1.00 83.69 279 SER A N 1
ATOM 2199 C CA . SER A 1 279 ? 40.454 17.474 -33.642 1.00 83.69 279 SER A CA 1
ATOM 2200 C C . SER A 1 279 ? 40.162 17.215 -35.127 1.00 83.69 279 SER A C 1
ATOM 2202 O O . SER A 1 279 ? 39.046 17.465 -35.578 1.00 83.69 279 SER A O 1
ATOM 2204 N N . LYS A 1 280 ? 41.119 16.623 -35.856 1.00 91.19 280 LYS A N 1
ATOM 2205 C CA . LYS A 1 280 ? 40.990 16.187 -37.262 1.00 91.19 280 LYS A CA 1
ATOM 2206 C C . LYS A 1 280 ? 39.953 15.080 -37.503 1.00 91.19 280 LYS A C 1
ATOM 2208 O O . LYS A 1 280 ? 39.547 14.852 -38.639 1.00 91.19 280 LYS A O 1
ATOM 2213 N N . THR A 1 281 ? 39.542 14.362 -36.460 1.00 90.69 281 THR A N 1
ATOM 2214 C CA . THR A 1 281 ? 38.557 13.281 -36.560 1.00 90.69 281 THR A CA 1
ATOM 2215 C C . THR A 1 281 ? 37.158 13.880 -36.569 1.00 90.69 281 THR A C 1
ATOM 2217 O O . THR A 1 281 ? 36.733 14.504 -35.593 1.00 90.69 281 THR A O 1
ATOM 2220 N N . THR A 1 282 ? 36.433 13.701 -37.669 1.00 92.06 282 THR A N 1
ATOM 2221 C CA . THR A 1 282 ? 35.058 14.194 -37.808 1.00 92.06 282 THR A CA 1
ATOM 2222 C C . THR A 1 282 ? 34.070 13.269 -37.097 1.00 92.06 282 THR A C 1
ATOM 2224 O O . THR A 1 282 ? 34.352 12.091 -36.878 1.00 92.06 282 THR A O 1
ATOM 2227 N N . MET A 1 283 ? 32.877 13.780 -36.776 1.00 89.94 283 MET A N 1
ATOM 2228 C CA . MET A 1 283 ? 31.801 12.953 -36.213 1.00 89.94 283 MET A CA 1
ATOM 2229 C C . MET A 1 283 ? 31.405 11.806 -37.158 1.00 89.94 283 MET A C 1
ATOM 2231 O O . MET A 1 283 ? 31.123 10.698 -36.719 1.00 89.94 283 MET A O 1
ATOM 2235 N N . LEU A 1 284 ? 31.476 12.039 -38.473 1.00 90.31 284 LEU A N 1
ATOM 2236 C CA . LEU A 1 284 ? 31.197 11.021 -39.483 1.00 90.31 284 LEU A CA 1
ATOM 2237 C C . LEU A 1 284 ? 32.185 9.845 -39.424 1.00 90.31 284 LEU A C 1
ATOM 2239 O O . LEU A 1 284 ? 31.783 8.703 -39.643 1.00 90.31 284 LEU A O 1
ATOM 2243 N N . ASN A 1 285 ? 33.457 10.100 -39.097 1.00 90.06 285 ASN A N 1
ATOM 2244 C CA . ASN A 1 285 ? 34.439 9.031 -38.904 1.00 90.06 285 ASN A CA 1
ATOM 2245 C C . ASN A 1 285 ? 34.065 8.151 -37.702 1.00 90.06 285 ASN A C 1
ATOM 2247 O O . ASN A 1 285 ? 34.160 6.931 -37.794 1.00 90.06 285 ASN A O 1
ATOM 2251 N N . ILE A 1 286 ? 33.577 8.765 -36.619 1.00 89.94 286 ILE A N 1
ATOM 2252 C CA . ILE A 1 286 ? 33.113 8.068 -35.408 1.00 89.94 286 ILE A CA 1
ATOM 2253 C C . ILE A 1 286 ? 31.848 7.246 -35.705 1.00 89.94 286 ILE A C 1
ATOM 2255 O O . ILE A 1 286 ? 31.746 6.085 -35.313 1.00 89.94 286 ILE A O 1
ATOM 2259 N N . TYR A 1 287 ? 30.899 7.806 -36.461 1.00 92.38 287 TYR A N 1
ATOM 2260 C CA . TYR A 1 287 ? 29.698 7.077 -36.883 1.00 92.38 287 TYR A CA 1
ATOM 2261 C C . TYR A 1 287 ? 30.047 5.852 -37.726 1.00 92.38 287 TYR A C 1
ATOM 2263 O O . TYR A 1 287 ? 29.563 4.753 -37.458 1.00 92.38 287 TYR A O 1
ATOM 2271 N N . ARG A 1 288 ? 30.945 6.006 -38.705 1.00 90.38 288 ARG A N 1
ATOM 2272 C CA . ARG A 1 288 ? 31.407 4.881 -39.527 1.00 90.38 288 ARG A CA 1
ATOM 2273 C C . ARG A 1 288 ? 32.116 3.811 -38.699 1.00 90.38 288 ARG A C 1
ATOM 2275 O O . ARG A 1 288 ? 31.907 2.634 -38.969 1.00 90.38 288 ARG A O 1
ATOM 2282 N N . SER A 1 289 ? 32.901 4.192 -37.688 1.00 89.62 289 SER A N 1
ATOM 2283 C CA . SER A 1 289 ? 33.597 3.215 -36.842 1.00 89.62 289 SER A CA 1
ATOM 2284 C C . SER A 1 289 ? 32.662 2.431 -35.923 1.00 89.62 289 SER A C 1
ATOM 2286 O O . SER A 1 289 ? 32.933 1.265 -35.656 1.00 89.62 289 SER A O 1
ATOM 2288 N N . VAL A 1 290 ? 31.567 3.036 -35.445 1.00 90.12 290 VAL A N 1
ATOM 2289 C CA . VAL A 1 290 ? 30.635 2.362 -34.522 1.00 90.12 290 VAL A CA 1
ATOM 2290 C C . VAL A 1 290 ? 29.569 1.530 -35.243 1.00 90.12 290 VAL A C 1
ATOM 2292 O O . VAL A 1 290 ? 29.038 0.585 -34.667 1.00 90.12 290 VAL A O 1
ATOM 2295 N N . THR A 1 291 ? 29.271 1.841 -36.510 1.00 88.44 291 THR A N 1
ATOM 2296 C CA . THR A 1 291 ? 28.196 1.190 -37.285 1.00 88.44 291 THR A CA 1
ATOM 2297 C C . THR A 1 291 ? 28.290 -0.348 -37.303 1.00 88.44 291 THR A C 1
ATOM 2299 O O . THR A 1 291 ? 27.260 -0.985 -37.083 1.00 88.44 291 THR A O 1
ATOM 2302 N N . PRO A 1 292 ? 29.469 -0.984 -37.493 1.00 90.31 292 PRO A N 1
ATOM 2303 C CA . PRO A 1 292 ? 29.574 -2.445 -37.442 1.00 90.31 292 PRO A CA 1
ATOM 2304 C C . PRO A 1 292 ? 29.194 -3.033 -36.078 1.00 90.31 292 PRO A C 1
ATOM 2306 O O . PRO A 1 292 ? 28.562 -4.082 -36.027 1.00 90.31 292 PRO A O 1
ATOM 2309 N N . PHE A 1 293 ? 29.530 -2.349 -34.980 1.00 88.81 293 PHE A N 1
ATOM 2310 C CA . PHE A 1 293 ? 29.179 -2.790 -33.628 1.00 88.81 293 PHE A CA 1
ATOM 2311 C C . PHE A 1 293 ? 27.673 -2.698 -33.391 1.00 88.81 293 PHE A C 1
ATOM 2313 O O . PHE A 1 293 ? 27.066 -3.668 -32.957 1.00 88.81 293 PHE A O 1
ATOM 2320 N N . VAL A 1 294 ? 27.056 -1.577 -33.780 1.00 89.44 294 VAL A N 1
ATOM 2321 C CA . VAL A 1 294 ? 25.596 -1.411 -33.705 1.00 89.44 294 VAL A CA 1
ATOM 2322 C C . VAL A 1 294 ? 24.874 -2.487 -34.527 1.00 89.44 294 VAL A C 1
ATOM 2324 O O . VAL A 1 294 ? 23.860 -3.019 -34.084 1.00 89.44 294 VAL A O 1
ATOM 2327 N N . ALA A 1 295 ? 25.403 -2.855 -35.698 1.00 89.50 295 ALA A N 1
ATOM 2328 C CA . ALA A 1 295 ? 24.837 -3.922 -36.521 1.00 89.50 295 ALA A CA 1
ATOM 2329 C C . ALA A 1 295 ? 24.948 -5.311 -35.861 1.00 89.50 295 ALA A C 1
ATOM 2331 O O . ALA A 1 295 ? 24.005 -6.098 -35.947 1.00 89.50 295 ALA A O 1
ATOM 2332 N N . ILE A 1 296 ? 26.067 -5.605 -35.190 1.00 91.62 296 ILE A N 1
ATOM 2333 C CA . ILE A 1 296 ? 26.251 -6.848 -34.423 1.00 91.62 296 ILE A CA 1
ATOM 2334 C C . ILE A 1 296 ? 25.254 -6.911 -33.262 1.00 91.62 296 ILE A C 1
ATOM 2336 O O . ILE A 1 296 ? 24.586 -7.930 -33.094 1.00 91.62 296 ILE A O 1
ATOM 2340 N N . ASP A 1 297 ? 25.103 -5.821 -32.511 1.00 89.75 297 ASP A N 1
ATOM 2341 C CA . ASP A 1 297 ? 24.171 -5.755 -31.383 1.00 89.75 297 ASP A CA 1
ATOM 2342 C C . ASP A 1 297 ? 22.716 -5.904 -31.857 1.00 89.75 297 ASP A C 1
ATOM 2344 O O . ASP A 1 297 ? 21.936 -6.651 -31.266 1.00 89.75 297 ASP A O 1
ATOM 2348 N N . ALA A 1 298 ? 22.353 -5.266 -32.975 1.00 88.06 298 ALA A N 1
ATOM 2349 C CA . ALA A 1 298 ? 21.029 -5.406 -33.581 1.00 88.06 298 ALA A CA 1
ATOM 2350 C C . ALA A 1 298 ? 20.757 -6.843 -34.060 1.00 88.06 298 ALA A C 1
ATOM 2352 O O . ALA A 1 298 ? 19.644 -7.351 -33.900 1.00 88.06 298 ALA A O 1
ATOM 2353 N N . LEU A 1 299 ? 21.769 -7.525 -34.610 1.00 90.19 299 LEU A N 1
ATOM 2354 C CA . LEU A 1 299 ? 21.666 -8.937 -34.980 1.00 90.19 299 LEU A CA 1
ATOM 2355 C C . LEU A 1 299 ? 21.499 -9.828 -33.743 1.00 90.19 299 LEU A C 1
ATOM 2357 O O . LEU A 1 299 ? 20.645 -10.713 -33.742 1.00 90.19 299 LEU A O 1
ATOM 2361 N N . ALA A 1 300 ? 22.275 -9.583 -32.685 1.00 88.00 300 ALA A N 1
ATOM 2362 C CA . ALA A 1 300 ? 22.152 -10.303 -31.420 1.00 88.00 300 ALA A CA 1
ATOM 2363 C C . ALA A 1 300 ? 20.754 -10.118 -30.809 1.00 88.00 300 ALA A C 1
ATOM 2365 O O . ALA A 1 300 ? 20.123 -11.096 -30.406 1.00 88.00 300 ALA A O 1
ATOM 2366 N N . MET A 1 301 ? 20.228 -8.890 -30.823 1.00 88.19 301 MET A N 1
ATOM 2367 C CA . MET A 1 301 ? 18.862 -8.591 -30.397 1.00 88.19 301 MET A CA 1
ATOM 2368 C C . MET A 1 301 ? 17.834 -9.396 -31.201 1.00 88.19 301 MET A C 1
ATOM 2370 O O . MET A 1 301 ? 16.966 -10.038 -30.610 1.00 88.19 301 MET A O 1
ATOM 2374 N N . LEU A 1 302 ? 17.940 -9.398 -32.536 1.00 86.12 302 LEU A N 1
ATOM 2375 C CA . LEU A 1 302 ? 17.031 -10.140 -33.414 1.00 86.12 302 LEU A CA 1
ATOM 2376 C C . LEU A 1 302 ? 17.064 -11.645 -33.107 1.00 86.12 302 LEU A C 1
ATOM 2378 O O . LEU A 1 302 ? 16.015 -12.276 -32.981 1.00 86.12 302 LEU A O 1
ATOM 2382 N N . LEU A 1 303 ? 18.260 -12.217 -32.948 1.00 87.12 303 LEU A N 1
ATOM 2383 C CA . LEU A 1 303 ? 18.430 -13.634 -32.630 1.00 87.12 303 LEU A CA 1
ATOM 2384 C C . LEU A 1 303 ? 17.772 -13.997 -31.301 1.00 87.12 303 LEU A C 1
ATOM 2386 O O . LEU A 1 303 ? 17.089 -15.012 -31.218 1.00 87.12 303 LEU A O 1
ATOM 2390 N N . ILE A 1 304 ? 17.921 -13.165 -30.275 1.00 86.06 304 ILE A N 1
ATOM 2391 C CA . ILE A 1 304 ? 17.331 -13.425 -28.957 1.00 86.06 304 ILE A CA 1
ATOM 2392 C C . ILE A 1 304 ? 15.821 -13.229 -28.980 1.00 86.06 304 ILE A C 1
ATOM 2394 O O . ILE A 1 304 ? 15.095 -13.964 -28.310 1.00 86.06 304 ILE A O 1
ATOM 2398 N N . MET A 1 305 ? 15.333 -12.289 -29.787 1.00 83.19 305 MET A N 1
ATOM 2399 C CA . MET A 1 305 ? 13.904 -12.088 -29.992 1.00 83.19 305 MET A CA 1
ATOM 2400 C C . MET A 1 305 ? 13.248 -13.309 -30.654 1.00 83.19 305 MET A C 1
ATOM 2402 O O . MET A 1 305 ? 12.151 -13.695 -30.259 1.00 83.19 305 MET A O 1
ATOM 2406 N N . ILE A 1 306 ? 13.932 -13.942 -31.616 1.00 83.06 306 ILE A N 1
ATOM 2407 C CA . ILE A 1 306 ? 13.455 -15.148 -32.317 1.00 83.06 306 ILE A CA 1
ATOM 2408 C C . ILE A 1 306 ? 13.665 -16.417 -31.475 1.00 83.06 306 ILE A C 1
ATOM 2410 O O . ILE A 1 306 ? 12.827 -17.318 -31.495 1.00 83.06 306 ILE A O 1
ATOM 2414 N N . PHE A 1 307 ? 14.758 -16.488 -30.711 1.00 84.94 307 PHE A N 1
ATOM 2415 C CA . PHE A 1 307 ? 15.143 -17.652 -29.911 1.00 84.94 307 PHE A CA 1
ATOM 2416 C C . PHE A 1 307 ? 15.281 -17.294 -28.418 1.00 84.94 307 PHE A C 1
ATOM 2418 O O . PHE A 1 307 ? 16.401 -17.211 -27.900 1.00 84.94 307 PHE A O 1
ATOM 2425 N N . PRO A 1 308 ? 14.163 -17.161 -27.673 1.00 81.06 308 PRO A N 1
ATOM 2426 C CA . PRO A 1 308 ? 14.182 -16.794 -26.252 1.00 81.06 308 PRO A CA 1
ATOM 2427 C C . PRO A 1 308 ? 14.987 -17.741 -25.355 1.00 81.06 308 PRO A C 1
ATOM 2429 O O . PRO A 1 308 ? 15.481 -17.343 -24.297 1.00 81.06 308 PRO A O 1
ATOM 2432 N N . ALA A 1 309 ? 15.153 -18.993 -25.792 1.00 78.69 309 ALA A N 1
ATOM 2433 C CA . ALA A 1 309 ? 15.982 -19.987 -25.124 1.00 78.69 309 ALA A CA 1
ATOM 2434 C C . ALA A 1 309 ? 17.414 -19.478 -24.892 1.00 78.69 309 ALA A C 1
ATOM 2436 O O . ALA A 1 309 ? 17.959 -19.708 -23.821 1.00 78.69 309 ALA A O 1
ATOM 2437 N N . ILE A 1 310 ? 17.999 -18.715 -25.824 1.00 79.88 310 ILE A N 1
ATOM 2438 C CA . ILE A 1 310 ? 19.377 -18.202 -25.703 1.00 79.88 310 ILE A CA 1
ATOM 2439 C C . ILE A 1 310 ? 19.567 -17.405 -24.403 1.00 79.88 310 ILE A C 1
ATOM 2441 O O . ILE A 1 310 ? 20.562 -17.591 -23.709 1.00 79.88 310 ILE A O 1
ATOM 2445 N N . ALA A 1 311 ? 18.590 -16.572 -24.036 1.00 75.88 31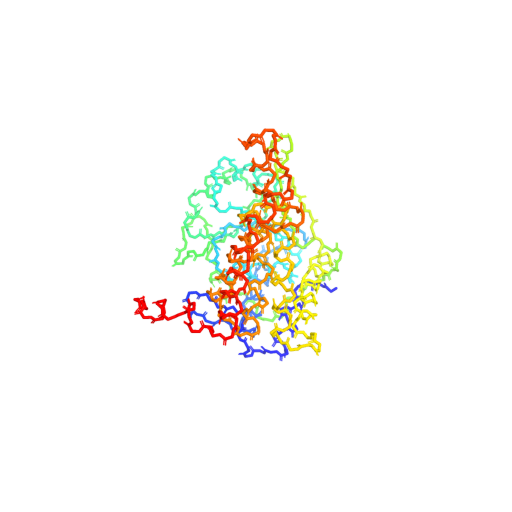1 ALA A N 1
ATOM 2446 C CA . ALA A 1 311 ? 18.647 -15.756 -22.823 1.00 75.88 311 ALA A CA 1
ATOM 2447 C C . ALA A 1 311 ? 18.299 -16.535 -21.540 1.00 75.88 311 ALA A C 1
ATOM 2449 O O . ALA A 1 311 ? 18.598 -16.082 -20.438 1.00 75.88 311 ALA A O 1
ATOM 2450 N N . THR A 1 312 ? 17.656 -17.699 -21.662 1.00 76.31 312 THR A N 1
ATOM 2451 C CA . THR A 1 312 ? 17.041 -18.417 -20.533 1.00 76.31 312 THR A CA 1
ATOM 2452 C C . THR A 1 312 ? 17.658 -19.792 -20.260 1.00 76.31 312 THR A C 1
ATOM 2454 O O . THR A 1 312 ? 17.383 -20.366 -19.209 1.00 76.31 312 THR A O 1
ATOM 2457 N N . VAL A 1 313 ? 18.533 -20.318 -21.131 1.00 74.25 313 VAL A N 1
ATOM 2458 C CA . VAL A 1 313 ? 19.185 -21.637 -20.975 1.00 74.25 313 VAL A CA 1
ATOM 2459 C C . VAL A 1 313 ? 19.932 -21.742 -19.646 1.00 74.25 313 VAL A C 1
ATOM 2461 O O . VAL A 1 313 ? 19.646 -22.635 -18.854 1.00 74.25 313 VAL A O 1
ATOM 2464 N N . LEU A 1 314 ? 20.872 -20.832 -19.379 1.00 64.12 314 LEU A N 1
ATOM 2465 C CA . LEU A 1 314 ? 21.710 -20.914 -18.182 1.00 64.12 314 LEU A CA 1
ATOM 2466 C C . LEU A 1 314 ? 20.911 -20.667 -16.884 1.00 64.12 314 LEU A C 1
ATOM 2468 O O . LEU A 1 314 ? 21.025 -21.485 -15.973 1.00 64.12 314 LEU A O 1
ATOM 2472 N N . PRO A 1 315 ? 20.027 -19.650 -16.798 1.00 62.88 315 PRO A N 1
ATOM 2473 C CA . PRO A 1 315 ? 19.128 -19.496 -15.653 1.00 62.88 315 PRO A CA 1
ATOM 2474 C C . PRO A 1 315 ? 18.236 -20.719 -15.390 1.00 62.88 315 PRO A C 1
ATOM 2476 O O . PRO A 1 315 ? 18.016 -21.081 -14.237 1.00 62.88 315 PRO A O 1
ATOM 2479 N N . ASN A 1 316 ? 17.748 -21.392 -16.438 1.00 69.19 316 ASN A N 1
ATOM 2480 C CA . ASN A 1 316 ? 16.935 -22.600 -16.282 1.00 69.19 316 ASN A CA 1
ATOM 2481 C C . ASN A 1 316 ? 17.741 -23.816 -15.806 1.00 69.19 316 ASN A C 1
ATOM 2483 O O . ASN A 1 316 ? 17.183 -24.665 -15.114 1.00 69.19 316 ASN A O 1
ATOM 2487 N N . LEU A 1 317 ? 19.031 -23.890 -16.148 1.00 66.69 317 LEU A N 1
ATOM 2488 C CA . LEU A 1 317 ? 19.954 -24.923 -15.666 1.00 66.69 317 LEU A CA 1
ATOM 2489 C C . LEU A 1 317 ? 20.405 -24.685 -14.217 1.00 66.69 317 LEU A C 1
ATOM 2491 O O . LEU A 1 317 ? 20.730 -25.638 -13.518 1.00 66.69 317 LEU A O 1
ATOM 2495 N N . MET A 1 318 ? 20.408 -23.430 -13.761 1.00 62.12 318 MET A N 1
ATOM 2496 C CA . MET A 1 318 ? 20.857 -23.013 -12.426 1.00 62.12 318 MET A CA 1
ATOM 2497 C C . MET A 1 318 ? 19.725 -22.908 -11.392 1.00 62.12 318 MET A C 1
ATOM 2499 O O . MET A 1 318 ? 19.898 -22.234 -10.379 1.00 62.12 318 MET A O 1
ATOM 2503 N N . LYS A 1 319 ? 18.565 -23.537 -11.627 1.00 51.66 319 LYS A N 1
ATOM 2504 C CA . LYS A 1 319 ? 17.486 -23.607 -10.628 1.00 51.66 319 LYS A CA 1
ATOM 2505 C C . LYS A 1 319 ? 17.969 -24.388 -9.395 1.00 51.66 319 LYS A C 1
ATOM 2507 O O . LYS A 1 319 ? 17.860 -25.612 -9.364 1.00 51.66 319 LYS A O 1
ATOM 2512 N N . TYR A 1 320 ? 18.511 -23.661 -8.421 1.00 48.50 320 TYR A N 1
ATOM 2513 C CA . TYR A 1 320 ? 18.697 -24.069 -7.029 1.00 48.50 320 TYR A CA 1
ATOM 2514 C C . TYR A 1 320 ? 17.500 -23.604 -6.201 1.00 48.50 320 TYR A C 1
ATOM 2516 O O . TYR A 1 320 ? 17.041 -22.460 -6.430 1.00 48.50 320 TYR A O 1
#

Mean predicted aligned error: 11.01 Å

Sequence (320 aa):
MPVGDMVRRSAERFPDKTAIIFRGKRIIYGELNRRVNALANRLLDMGGRKGDRVAVVLHNCPEYIEAYFACAKSGLVFVPINNLLKERELTQIIRYIEPRFLLLDSDFETLIETATTEMDFVEFKISLSDPPHPPFISYEKSVNLGDKGEPEAEISKDDVMSIFLTSGTTGLPKGAMRTHHQNFQNAMTCALEMKLVVSFPFPDIMIVGVMQLLMIVLGTFMEPVSIMMITFPVYMPIVKAFGFDPIWFGFLTLINMEIGMKTPPFGMVLFVMKGVVPSKTTMLNIYRSVTPFVAIDALAMLLIMIFPAIATVLPNLMKY